Protein AF-A0A158D5K4-F1 (afdb_monomer_lite)

Foldseek 3Di:
DQQPDQAAEAEAEAAAALEKAADDQAFAEDADDQCLAPLNDPDPDPDPPDPPPGHHHDHPLLVVLQCLLRVVLQVQLCVVPNDGGYYDYNCVVNRDPPDPQCVQQCVCVNPVVGHGYHYIYGHFAHCDPVCNCCRRPPPDCPSRVVSVVSNVVSVVLLSDDLLCVLCVVVPVDCQLVVLVCCLLVPQLSVAPLSSLVVSLCSVQRSLLSVVLVVPVVLSVLVSVLSNVVSVLSVFQQDALAPVSLVSLLVSLVSSLVSDPDVVSNLSSVLVNVLSVVRHRHGNNVSSVVSRQHHRPGDPPPNVPDDDDPPPDDDDDDDDDDDDDDDDDDDDDDDDDD

Radius of gyration: 26.41 Å; chains: 1; bounding box: 75×63×64 Å

Sequence (337 aa):
MLDTERVVSFADVHSFSELVLYPWGHAPTQSTDPTQRSTGLPTGTCTASIPASYSEYMPPLDVQRFRTVAGRIVADIAAVRGRHYTPQTSYALYATTGSQSDCAYARHIANPSLNKTYGFTFETGPSIPLNVPESFHPTDPTLIKRDAKAAMLTLMQQSVCAIELIGTRLFKGGTEVAALRRVRDELLASTPAGREWIALFERAQFALLSSALRDAQLLAAAGELVQLMARSASDEDAVFAEADAKRASAVLKKLRAKVKIHALKDDLDAIGQRIEQVIGRRMQQVIESLMRQKPGQPKNAVAAKKPAAAVKKPVATKKASVAKKPAASAKKKAPRS

InterPro domains:
  IPR000834 Peptidase M14, carboxypeptidase A [PF00246] (5-126)
  IPR000834 Peptidase M14, carboxypeptidase A [PS52035] (1-159)
  IPR057247 Zinc carboxypeptidases, zinc-binding region 2 [PS00133] (14-24)

Secondary structure (DSSP, 8-state):
-TTTS---EEEEEE-SSSEEEES-SSS-EESS-TT--GGG-S--S--S---TT--EE--HHHHHHHHHHHHHHHHHHHHHHS---EEEEHHHH---SS-HHHHHHHHHHH-TTSPP-EEEEEE-S---TT-HHHHHS-S--HHHHHHHHHHHHHHHHHH--HHHHHHHHH-S-SHHHHHHHHIIIIIGGGSHHHHHHHHHHHHHHHHHHHHHHT-HHHHHHHHHHHHHHHHHHH-TT-B--HHHHHHHHHHHHHHHHH---HHHHHHHHHHHHHHHHTTT-BHHHHHHHHHHS-TT--GGGSTT--------PPP----------------------

pLDDT: mean 86.56, std 16.37, range [35.53, 98.75]

Structure (mmCIF, N/CA/C/O backbone):
data_AF-A0A158D5K4-F1
#
_entry.id   AF-A0A158D5K4-F1
#
loop_
_atom_site.group_PDB
_atom_site.id
_atom_site.type_symbol
_atom_site.label_atom_id
_atom_site.label_alt_id
_atom_site.label_comp_id
_atom_site.label_asym_id
_atom_site.label_entity_id
_atom_site.label_seq_id
_atom_site.pdbx_PDB_ins_code
_atom_site.Cartn_x
_atom_site.Cartn_y
_atom_site.Cartn_z
_atom_site.occupancy
_atom_site.B_iso_or_equiv
_atom_site.auth_seq_id
_atom_site.auth_comp_id
_atom_site.auth_asym_id
_atom_site.auth_atom_id
_atom_site.pdbx_PDB_model_num
ATOM 1 N N . MET A 1 1 ? -9.194 11.714 -19.552 1.00 85.06 1 MET A N 1
ATOM 2 C CA . MET A 1 1 ? -9.417 10.493 -18.747 1.00 85.06 1 MET A CA 1
ATOM 3 C C . MET A 1 1 ? -8.894 10.656 -17.329 1.00 85.06 1 MET A C 1
ATOM 5 O O . MET A 1 1 ? -9.709 10.685 -16.426 1.00 85.06 1 MET A O 1
ATOM 9 N N . LEU A 1 2 ? -7.580 10.795 -17.097 1.00 91.44 2 LEU A N 1
ATOM 10 C CA . LEU A 1 2 ? -7.062 10.844 -15.720 1.00 91.44 2 LEU A CA 1
ATOM 11 C C . LEU A 1 2 ? -7.560 12.063 -14.906 1.00 91.44 2 LEU A C 1
ATOM 13 O O . LEU A 1 2 ? -7.630 11.974 -13.682 1.00 91.44 2 LEU A O 1
ATOM 17 N N . ASP A 1 3 ? -7.893 13.189 -15.555 1.00 90.62 3 ASP A N 1
ATOM 18 C CA . ASP A 1 3 ? -8.466 14.393 -14.909 1.00 90.62 3 ASP A CA 1
ATOM 19 C C . ASP A 1 3 ? -9.973 14.317 -14.667 1.00 90.62 3 ASP A C 1
ATOM 21 O O . ASP A 1 3 ? -10.491 15.016 -13.804 1.00 90.62 3 ASP A O 1
ATOM 25 N N . THR A 1 4 ? -10.675 13.485 -15.433 1.00 88.88 4 THR A N 1
ATOM 26 C CA . THR A 1 4 ? -12.142 13.432 -15.447 1.00 88.88 4 THR A CA 1
ATOM 27 C C . THR A 1 4 ? -12.683 12.241 -14.667 1.00 88.88 4 THR A C 1
ATOM 29 O O . THR A 1 4 ? -13.770 12.316 -14.110 1.00 88.88 4 THR A O 1
ATOM 32 N N . GLU A 1 5 ? -11.907 11.160 -14.589 1.00 89.25 5 GLU A N 1
ATOM 33 C CA . GLU A 1 5 ? -12.282 9.918 -13.923 1.00 89.25 5 GLU A CA 1
ATOM 34 C C . GLU A 1 5 ? -11.510 9.719 -12.619 1.00 89.25 5 GLU A C 1
ATOM 36 O O . GLU A 1 5 ? -10.356 10.132 -12.464 1.00 89.25 5 GLU A O 1
ATOM 41 N N . ARG A 1 6 ? -12.115 8.992 -11.676 1.00 88.31 6 ARG A N 1
ATOM 42 C CA . ARG A 1 6 ? -11.438 8.577 -10.441 1.00 88.31 6 ARG A CA 1
ATOM 43 C C . ARG A 1 6 ? -10.525 7.375 -10.700 1.00 88.31 6 ARG A C 1
ATOM 45 O O . ARG A 1 6 ? -10.854 6.238 -10.364 1.00 88.31 6 ARG A O 1
ATOM 52 N N . VAL A 1 7 ? -9.350 7.635 -11.265 1.00 92.69 7 VAL A N 1
ATOM 53 C CA . VAL A 1 7 ? -8.316 6.616 -11.507 1.00 92.69 7 VAL A CA 1
ATOM 54 C C . VAL A 1 7 ? -7.352 6.542 -10.318 1.00 92.69 7 VAL A C 1
ATOM 56 O O . VAL A 1 7 ? -6.589 7.471 -10.065 1.00 92.69 7 VAL A O 1
ATOM 59 N N . VAL A 1 8 ? -7.373 5.426 -9.581 1.00 92.88 8 VAL A N 1
ATOM 60 C CA . VAL A 1 8 ? -6.530 5.217 -8.381 1.00 92.88 8 VAL A CA 1
ATOM 61 C C . VAL A 1 8 ? -5.122 4.737 -8.744 1.00 92.88 8 VAL A C 1
ATOM 63 O O . VAL A 1 8 ? -4.141 5.095 -8.088 1.00 92.88 8 VAL A O 1
ATOM 66 N N . SER A 1 9 ? -5.007 3.929 -9.796 1.00 95.94 9 SER A N 1
ATOM 67 C CA . SER A 1 9 ? -3.737 3.377 -10.265 1.00 95.94 9 SER A CA 1
ATOM 68 C C . SER A 1 9 ? -3.665 3.419 -11.783 1.00 95.94 9 SER A C 1
ATOM 70 O O . SER A 1 9 ? -4.677 3.249 -12.458 1.00 95.94 9 SER A O 1
ATOM 72 N N . PHE A 1 10 ? -2.463 3.641 -12.297 1.00 97.62 10 PHE A N 1
ATOM 73 C CA . PHE A 1 10 ? -2.157 3.692 -13.719 1.00 97.62 10 PHE A CA 1
ATOM 74 C C . PHE A 1 10 ? -0.962 2.778 -13.997 1.00 97.62 10 PHE A C 1
ATOM 76 O O . PHE A 1 10 ? -0.009 2.775 -13.219 1.00 97.62 10 PHE A O 1
ATOM 83 N N . ALA A 1 11 ? -1.029 1.999 -15.074 1.00 98.12 11 ALA A N 1
ATOM 84 C CA . ALA A 1 11 ? 0.051 1.121 -15.507 1.00 98.12 11 ALA A CA 1
ATOM 85 C C . ALA A 1 11 ? 0.424 1.442 -16.951 1.00 98.12 11 ALA A C 1
ATOM 87 O O . ALA A 1 11 ? -0.440 1.422 -17.826 1.00 98.12 11 ALA A O 1
ATOM 88 N N . ASP A 1 12 ? 1.707 1.696 -17.170 1.00 98.12 12 ASP A N 1
ATOM 89 C CA . ASP A 1 12 ? 2.333 1.831 -18.479 1.00 98.12 12 ASP A CA 1
ATOM 90 C C . ASP A 1 12 ? 3.167 0.569 -18.744 1.00 98.12 12 ASP A C 1
ATOM 92 O O . ASP A 1 12 ? 4.065 0.246 -17.967 1.00 98.12 12 ASP A O 1
ATOM 96 N N . VAL A 1 13 ? 2.830 -0.214 -19.769 1.00 97.94 13 VAL A N 1
ATOM 97 C CA . VAL A 1 13 ? 3.412 -1.554 -19.972 1.00 97.94 13 VAL A CA 1
ATOM 98 C C . VAL A 1 13 ? 4.338 -1.539 -21.179 1.00 97.94 13 VAL A C 1
ATOM 100 O O . VAL A 1 13 ? 3.898 -1.303 -22.301 1.00 97.94 13 VAL A O 1
ATOM 103 N N . HIS A 1 14 ? 5.607 -1.840 -20.928 1.00 97.88 14 HIS A N 1
ATOM 104 C CA . HIS A 1 14 ? 6.716 -1.811 -21.875 1.00 97.88 14 HIS A CA 1
ATOM 105 C C . HIS A 1 14 ? 7.416 -3.172 -21.952 1.00 97.88 14 HIS A C 1
ATOM 107 O O . HIS A 1 14 ? 7.110 -4.124 -21.221 1.00 97.88 14 HIS A O 1
ATOM 113 N N . SER A 1 15 ? 8.370 -3.257 -22.866 1.00 95.19 15 SER A N 1
ATOM 114 C CA . SER A 1 15 ? 9.381 -4.306 -22.936 1.00 95.19 15 SER A CA 1
ATOM 115 C C . SER A 1 15 ? 10.698 -3.653 -23.354 1.00 95.19 15 SER A C 1
ATOM 117 O O . SER A 1 15 ? 10.688 -2.798 -24.239 1.00 95.19 15 SER A O 1
ATOM 119 N N . PHE A 1 16 ? 11.850 -4.042 -22.831 1.00 95.75 16 PHE A N 1
ATOM 120 C CA . PHE A 1 16 ? 12.144 -5.144 -21.912 1.00 95.75 16 PHE A CA 1
ATOM 121 C C . PHE A 1 16 ? 12.970 -4.627 -20.739 1.00 95.75 16 PHE A C 1
ATOM 123 O O . PHE A 1 16 ? 13.476 -3.514 -20.825 1.00 95.75 16 PHE A O 1
ATOM 130 N N . SER A 1 17 ? 13.148 -5.439 -19.685 1.00 97.00 17 SER A N 1
ATOM 131 C CA . SER A 1 17 ? 14.219 -5.335 -18.655 1.00 97.00 17 SER A CA 1
ATOM 132 C C . SER A 1 17 ? 13.841 -6.004 -17.331 1.00 97.00 17 SER A C 1
ATOM 134 O O . SER A 1 17 ? 14.676 -6.087 -16.435 1.00 97.00 17 SER A O 1
ATOM 136 N N . GLU A 1 18 ? 12.607 -6.490 -17.191 1.00 98.12 18 GLU A N 1
ATOM 137 C CA . GLU A 1 18 ? 12.124 -7.161 -15.975 1.00 98.12 18 GLU A CA 1
ATOM 138 C C . GLU A 1 18 ? 12.108 -6.225 -14.769 1.00 98.12 18 GLU A C 1
ATOM 140 O O . GLU A 1 18 ? 12.578 -6.544 -13.676 1.00 98.12 18 GLU A O 1
ATOM 145 N N . LEU A 1 19 ? 11.559 -5.031 -14.980 1.00 98.62 19 LEU A N 1
ATOM 146 C CA . LEU A 1 19 ? 11.510 -3.970 -13.983 1.00 98.62 19 LEU A CA 1
ATOM 147 C C . LEU A 1 19 ? 10.069 -3.599 -13.660 1.00 98.62 19 LEU A C 1
ATOM 149 O O . LEU A 1 19 ? 9.179 -3.631 -14.509 1.00 98.62 19 LEU A O 1
ATOM 153 N N . VAL A 1 20 ? 9.855 -3.200 -12.412 1.00 98.75 20 VAL A N 1
ATOM 154 C CA . VAL A 1 20 ? 8.643 -2.506 -11.977 1.00 98.75 20 VAL A CA 1
ATOM 155 C C . VAL A 1 20 ? 9.075 -1.132 -11.505 1.00 98.75 20 VAL A C 1
ATOM 157 O O . VAL A 1 20 ? 9.577 -0.969 -10.391 1.00 98.75 20 VAL A O 1
ATOM 160 N N . LEU A 1 21 ? 8.924 -0.155 -12.387 1.00 98.75 21 LEU A N 1
ATOM 161 C CA . LEU A 1 21 ? 9.336 1.212 -12.148 1.00 98.75 21 LEU A CA 1
ATOM 162 C C . LEU A 1 21 ? 8.197 2.023 -11.533 1.00 98.75 21 LEU A C 1
ATOM 164 O O . LEU A 1 21 ? 7.011 1.789 -11.785 1.00 98.75 21 LEU A O 1
ATOM 168 N N . TYR A 1 22 ? 8.571 2.999 -10.722 1.00 98.69 22 TYR A N 1
ATOM 169 C CA . TYR A 1 22 ? 7.664 3.974 -10.135 1.00 98.69 22 TYR A CA 1
ATOM 170 C C . TYR A 1 22 ? 8.354 5.342 -10.034 1.00 98.69 22 TYR A C 1
ATOM 172 O O . TYR A 1 22 ? 9.579 5.420 -10.166 1.00 98.69 22 TYR A O 1
ATOM 180 N N . PRO A 1 23 ? 7.603 6.428 -9.791 1.00 98.12 23 PRO A N 1
ATOM 181 C CA . PRO A 1 23 ? 8.182 7.758 -9.720 1.00 98.12 23 PRO A CA 1
ATOM 182 C C . PRO A 1 23 ? 9.324 7.883 -8.695 1.00 98.12 23 PRO A C 1
ATOM 184 O O . PRO A 1 23 ? 9.297 7.265 -7.631 1.00 98.12 23 PRO A O 1
ATOM 187 N N . TRP A 1 24 ? 10.354 8.683 -8.956 1.00 96.19 24 TRP A N 1
ATOM 188 C CA . TRP A 1 24 ? 10.471 9.639 -10.065 1.00 96.19 24 TRP A CA 1
ATOM 189 C C . TRP A 1 24 ? 11.442 9.169 -11.151 1.00 96.19 24 TRP A C 1
ATOM 191 O O . TRP A 1 24 ? 12.385 8.429 -10.862 1.00 96.19 24 TRP A O 1
ATOM 201 N N . GLY A 1 25 ? 11.222 9.600 -12.393 1.00 94.56 25 GLY A N 1
ATOM 202 C CA . GLY A 1 25 ? 12.146 9.418 -13.513 1.00 94.56 25 GLY A CA 1
ATOM 203 C C . GLY A 1 25 ? 13.203 10.509 -13.628 1.00 94.56 25 GLY A C 1
ATOM 204 O O . GLY A 1 25 ? 14.331 10.215 -14.018 1.00 94.56 25 GLY A O 1
ATOM 205 N N . HIS A 1 26 ? 12.879 11.756 -13.280 1.00 89.88 26 HIS A N 1
ATOM 206 C CA . HIS A 1 26 ? 13.742 12.906 -13.583 1.00 89.88 26 HIS A CA 1
ATOM 207 C C . HIS A 1 26 ? 14.807 13.189 -12.524 1.00 89.88 26 HIS A C 1
ATOM 209 O O . HIS A 1 26 ? 15.831 13.784 -12.844 1.00 89.88 26 HIS A O 1
ATOM 215 N N . ALA A 1 27 ? 14.588 12.774 -11.276 1.00 92.38 27 ALA A N 1
ATOM 216 C CA . ALA A 1 27 ? 15.509 13.009 -10.167 1.00 92.38 27 ALA A CA 1
ATOM 217 C C . ALA A 1 27 ? 15.420 11.890 -9.115 1.00 92.38 27 ALA A C 1
ATOM 219 O O . ALA A 1 27 ? 14.400 11.196 -9.040 1.00 92.38 27 ALA A O 1
ATOM 220 N N . PRO A 1 28 ? 16.441 11.728 -8.250 1.00 94.94 28 PRO A N 1
ATOM 221 C CA . PRO A 1 28 ? 16.328 10.877 -7.073 1.00 94.94 28 PRO A CA 1
ATOM 222 C C . PRO A 1 28 ? 15.160 11.310 -6.180 1.00 94.94 28 PRO A C 1
ATOM 224 O O . PRO A 1 28 ? 14.897 12.500 -6.018 1.00 94.94 28 PRO A O 1
ATOM 227 N N . THR A 1 29 ? 14.479 10.347 -5.561 1.00 96.12 29 THR A N 1
ATOM 228 C CA . THR A 1 29 ? 13.391 10.625 -4.615 1.00 96.12 29 THR A CA 1
ATOM 229 C C . THR A 1 29 ? 13.935 10.929 -3.219 1.00 96.12 29 THR A C 1
ATOM 231 O O . THR A 1 29 ? 14.751 10.176 -2.686 1.00 96.12 29 THR A O 1
ATOM 234 N N . GLN A 1 30 ? 13.396 11.959 -2.572 1.00 95.88 30 GLN A N 1
ATOM 235 C CA . GLN A 1 30 ? 13.579 12.228 -1.141 1.00 95.88 30 GLN A CA 1
ATOM 236 C C . GLN A 1 30 ? 12.231 12.488 -0.456 1.00 95.88 30 GLN A C 1
ATOM 238 O O . GLN A 1 30 ? 11.225 12.711 -1.121 1.00 95.88 30 GLN A O 1
ATOM 243 N N . SER A 1 31 ? 12.185 12.423 0.877 1.00 96.25 31 SER A N 1
ATOM 244 C CA . SER A 1 31 ? 10.935 12.567 1.643 1.00 96.25 31 SER A CA 1
ATOM 245 C C . SER A 1 31 ? 11.053 13.478 2.871 1.00 96.25 31 SER A C 1
ATOM 247 O O . SER A 1 31 ? 10.272 13.348 3.815 1.00 96.25 31 SER A O 1
ATOM 249 N N . THR A 1 32 ? 12.060 14.349 2.905 1.00 95.12 32 THR A N 1
ATOM 250 C CA . THR A 1 32 ? 12.408 15.202 4.053 1.00 95.12 32 THR A CA 1
ATOM 251 C C . THR A 1 32 ? 12.178 16.686 3.798 1.00 95.12 32 THR A C 1
ATOM 253 O O . THR A 1 32 ? 11.855 17.404 4.738 1.00 95.12 32 THR A O 1
ATOM 256 N N . ASP A 1 33 ? 12.324 17.145 2.556 1.00 95.00 33 ASP A N 1
ATOM 257 C CA . ASP A 1 33 ? 12.188 18.552 2.182 1.00 95.00 33 ASP A CA 1
ATOM 258 C C . ASP A 1 33 ? 11.019 18.738 1.198 1.00 95.00 33 ASP A C 1
ATOM 260 O O . ASP A 1 33 ? 11.201 18.535 -0.004 1.00 95.00 33 ASP A O 1
ATOM 264 N N . PRO A 1 34 ? 9.816 19.121 1.670 1.00 93.62 34 PRO A N 1
ATOM 265 C CA . PRO A 1 34 ? 8.648 19.311 0.810 1.00 93.62 34 PRO A CA 1
ATOM 266 C C . PRO A 1 34 ? 8.758 20.501 -0.153 1.00 93.62 34 PRO A C 1
ATOM 268 O O . PRO A 1 34 ? 7.897 20.660 -1.019 1.00 93.62 34 PRO A O 1
ATOM 271 N N . THR A 1 35 ? 9.784 21.350 -0.017 1.00 91.44 35 THR A N 1
ATOM 272 C CA . THR A 1 35 ? 9.979 22.507 -0.903 1.00 91.44 35 THR A CA 1
ATOM 273 C C . THR A 1 35 ? 10.651 22.126 -2.224 1.00 91.44 35 THR A C 1
ATOM 275 O O . THR A 1 35 ? 10.447 22.806 -3.230 1.00 91.44 35 THR A O 1
ATOM 278 N N . GLN A 1 36 ? 11.376 21.002 -2.264 1.00 91.56 36 GLN A N 1
ATOM 279 C CA . GLN A 1 36 ? 11.982 20.464 -3.483 1.00 91.56 36 GLN A CA 1
ATOM 280 C C . GLN A 1 36 ? 10.963 19.677 -4.306 1.00 91.56 36 GLN A C 1
ATOM 282 O O . GLN A 1 36 ? 10.915 18.452 -4.275 1.00 91.56 36 GLN A O 1
ATOM 287 N N . ARG A 1 37 ? 10.139 20.406 -5.050 1.00 90.44 37 ARG A N 1
ATOM 288 C CA . ARG A 1 37 ? 9.124 19.854 -5.952 1.00 90.44 37 ARG A CA 1
ATOM 289 C C . ARG A 1 37 ? 9.296 20.407 -7.357 1.00 90.44 37 ARG A C 1
ATOM 291 O O . ARG A 1 37 ? 9.667 21.570 -7.519 1.00 90.44 37 ARG A O 1
ATOM 298 N N . SER A 1 38 ? 9.004 19.593 -8.358 1.00 86.50 38 SER A N 1
ATOM 299 C CA . SER A 1 38 ? 9.137 19.924 -9.782 1.00 86.50 38 SER A CA 1
ATOM 300 C C . SER A 1 38 ? 8.370 21.191 -10.170 1.00 86.50 38 SER A C 1
ATOM 302 O O . SER A 1 38 ? 8.846 21.981 -10.980 1.00 86.50 38 SER A O 1
ATOM 304 N N . THR A 1 39 ? 7.232 21.459 -9.523 1.00 86.94 39 THR A N 1
ATOM 305 C CA . THR A 1 39 ? 6.425 22.676 -9.733 1.00 86.94 39 THR A CA 1
ATOM 306 C C . THR A 1 39 ? 7.085 23.964 -9.233 1.00 86.94 39 THR A C 1
ATOM 308 O O . THR A 1 39 ? 6.641 25.051 -9.590 1.00 86.94 39 THR A O 1
ATOM 311 N N . GLY A 1 40 ? 8.121 23.861 -8.396 1.00 81.69 40 GLY A N 1
ATOM 312 C CA . GLY A 1 40 ? 8.915 24.991 -7.910 1.00 81.69 40 GLY A CA 1
ATOM 313 C C . GLY A 1 40 ? 10.192 25.240 -8.714 1.00 81.69 40 GLY A C 1
ATOM 314 O O . GLY A 1 40 ? 10.930 26.169 -8.389 1.00 81.69 40 GLY A O 1
ATOM 315 N N . LEU A 1 41 ? 10.486 24.419 -9.729 1.00 79.44 41 LEU A N 1
ATOM 316 C CA . LEU A 1 41 ? 11.673 24.608 -10.556 1.00 79.44 41 LEU A CA 1
ATOM 317 C C . LEU A 1 41 ? 11.492 25.823 -11.486 1.00 79.44 41 LEU A C 1
ATOM 319 O O . LEU A 1 41 ? 10.444 25.965 -12.115 1.00 79.44 41 LEU A O 1
ATOM 323 N N . PRO A 1 42 ? 12.511 26.695 -11.610 1.00 70.62 42 PRO A N 1
ATOM 324 C CA . PRO A 1 42 ? 12.407 27.951 -12.357 1.00 70.62 42 PRO A CA 1
ATOM 325 C C . PRO A 1 42 ? 12.252 27.766 -13.874 1.00 70.62 42 PRO A C 1
ATOM 327 O O . PRO A 1 42 ? 11.867 28.705 -14.566 1.00 70.62 42 PRO A O 1
ATOM 330 N N . THR A 1 43 ? 12.538 26.577 -14.407 1.00 64.44 43 THR A N 1
ATOM 331 C CA . THR A 1 43 ? 12.407 26.274 -15.835 1.00 64.44 43 THR A CA 1
ATOM 332 C C . THR A 1 43 ? 11.615 24.988 -16.034 1.00 64.44 43 THR A C 1
ATOM 334 O O . THR A 1 43 ? 12.057 23.920 -15.618 1.00 64.44 43 THR A O 1
ATOM 337 N N . GLY A 1 44 ? 10.485 25.069 -16.740 1.00 56.50 44 GLY A N 1
ATOM 338 C CA . GLY A 1 44 ? 9.723 23.907 -17.222 1.00 56.50 44 GLY A CA 1
ATOM 339 C C . GLY A 1 44 ? 10.362 23.194 -18.420 1.00 56.50 44 GLY A C 1
ATOM 340 O O . GLY A 1 44 ? 9.664 22.543 -19.190 1.00 56.50 44 GLY A O 1
ATOM 341 N N . THR A 1 45 ? 11.665 23.364 -18.644 1.00 51.06 45 THR A N 1
ATOM 342 C CA . THR A 1 45 ? 12.359 22.818 -19.811 1.00 51.06 45 THR A CA 1
ATOM 343 C C . THR A 1 45 ? 13.053 21.511 -19.470 1.00 51.06 45 THR A C 1
ATOM 345 O O . THR A 1 45 ? 13.715 21.406 -18.440 1.00 51.06 45 THR A O 1
ATOM 348 N N . CYS A 1 46 ? 12.951 20.548 -20.388 1.00 52.88 46 CYS A N 1
ATOM 349 C CA . CYS A 1 46 ? 13.681 19.281 -20.430 1.00 52.88 46 CYS A CA 1
ATOM 350 C C . CYS A 1 46 ? 15.198 19.485 -20.620 1.00 52.88 46 CYS A C 1
ATOM 352 O O . CYS A 1 46 ? 15.790 18.945 -21.551 1.00 52.88 46 CYS A O 1
ATOM 354 N N . THR A 1 47 ? 15.839 20.315 -19.800 1.00 57.03 47 THR A N 1
ATOM 355 C CA . THR A 1 47 ? 17.288 20.497 -19.833 1.00 57.03 47 THR A CA 1
ATOM 356 C C . THR A 1 47 ? 17.935 19.561 -18.822 1.00 57.03 47 THR A C 1
ATOM 358 O O . THR A 1 47 ? 17.401 19.316 -17.742 1.00 57.03 47 THR A O 1
ATOM 361 N N . ALA A 1 48 ? 19.134 19.070 -19.141 1.00 54.88 48 ALA A N 1
ATOM 362 C CA . ALA A 1 48 ? 19.967 18.254 -18.250 1.00 54.88 48 ALA A CA 1
ATOM 363 C C . ALA A 1 48 ? 20.474 19.019 -16.999 1.00 54.88 48 ALA A C 1
ATOM 365 O O . ALA A 1 48 ? 21.457 18.632 -16.378 1.00 54.88 48 ALA A O 1
ATOM 366 N N . SER A 1 49 ? 19.846 20.146 -16.656 1.00 59.06 49 SER A N 1
ATOM 367 C CA . SER A 1 49 ? 20.318 21.158 -15.709 1.00 59.06 49 SER A CA 1
ATOM 368 C C . SER A 1 49 ? 19.672 21.033 -14.331 1.00 59.06 49 SER A C 1
ATOM 370 O O . SER A 1 49 ? 19.626 22.018 -13.594 1.00 59.06 49 SER A O 1
ATOM 372 N N . ILE A 1 50 ? 19.149 19.855 -13.974 1.00 71.38 50 ILE A N 1
ATOM 373 C CA . ILE A 1 50 ? 18.720 19.603 -12.598 1.00 71.38 50 ILE A CA 1
ATOM 374 C C . ILE A 1 50 ? 19.971 19.735 -11.712 1.00 71.38 50 ILE A C 1
ATOM 376 O O . ILE A 1 50 ? 20.961 19.045 -11.969 1.00 71.38 50 ILE A O 1
ATOM 380 N N . PRO A 1 51 ? 19.982 20.636 -10.708 1.00 77.75 51 PRO A N 1
ATOM 381 C CA . PRO A 1 51 ? 21.134 20.787 -9.829 1.00 77.75 51 PRO A CA 1
ATOM 382 C C . PRO A 1 51 ? 21.521 19.438 -9.223 1.00 77.75 51 PRO A C 1
ATOM 384 O O . PRO A 1 51 ? 20.646 18.695 -8.791 1.00 77.75 51 PRO A O 1
ATOM 387 N N . ALA A 1 52 ? 22.817 19.134 -9.121 1.00 80.00 52 ALA A N 1
ATOM 388 C CA . ALA A 1 52 ? 23.278 17.856 -8.562 1.00 80.00 52 ALA A CA 1
ATOM 389 C C . ALA A 1 52 ? 22.777 17.598 -7.124 1.00 80.00 52 ALA A C 1
ATOM 391 O O . ALA A 1 52 ? 22.723 16.457 -6.677 1.00 80.00 52 ALA A O 1
ATOM 392 N N . SER A 1 53 ? 22.413 18.658 -6.395 1.00 86.44 53 SER A N 1
ATOM 393 C CA . SER A 1 53 ? 21.838 18.593 -5.050 1.00 86.44 53 SER A CA 1
ATOM 394 C C . SER A 1 53 ? 20.322 18.379 -5.018 1.00 86.44 53 SER A C 1
ATOM 396 O O . SER A 1 53 ? 19.763 18.243 -3.933 1.00 86.44 53 SER A O 1
ATOM 398 N N . TYR A 1 54 ? 19.641 18.434 -6.163 1.00 89.75 54 TYR A N 1
ATOM 399 C CA . TYR A 1 54 ? 18.191 18.338 -6.233 1.00 89.75 54 TYR A CA 1
ATOM 400 C C . TYR A 1 54 ? 17.728 16.890 -6.102 1.00 89.75 54 TYR A C 1
ATOM 402 O O . TYR A 1 54 ? 18.284 15.969 -6.703 1.00 89.75 54 TYR A O 1
ATOM 410 N N . SER A 1 55 ? 16.673 16.684 -5.328 1.00 93.44 55 SER A N 1
ATOM 411 C CA . SER A 1 55 ? 15.967 15.412 -5.242 1.00 93.44 55 SER A CA 1
ATOM 412 C C . SER A 1 55 ? 14.479 15.691 -5.084 1.00 93.44 55 SER A C 1
ATOM 414 O O . SER A 1 55 ? 14.065 16.485 -4.237 1.00 93.44 55 SER A O 1
ATOM 416 N N . GLU A 1 56 ? 13.668 15.043 -5.910 1.00 95.12 56 GLU A N 1
ATOM 417 C CA . GLU A 1 56 ? 12.236 15.305 -5.965 1.00 95.12 56 GLU A CA 1
ATOM 418 C C . GLU A 1 56 ? 11.559 14.775 -4.701 1.00 95.12 56 GLU A C 1
ATOM 420 O O . GLU A 1 56 ? 11.699 13.604 -4.321 1.00 95.12 56 GLU A O 1
ATOM 425 N N . TYR A 1 57 ? 10.809 15.656 -4.048 1.00 96.25 57 TYR A N 1
ATOM 426 C CA . TYR A 1 57 ? 10.038 15.315 -2.874 1.00 96.25 57 TYR A CA 1
ATOM 427 C C . TYR A 1 57 ? 8.915 14.338 -3.208 1.00 96.25 57 TYR A C 1
ATOM 429 O O . TYR A 1 57 ? 8.157 14.499 -4.163 1.00 96.25 57 TYR A O 1
ATOM 437 N N . MET A 1 58 ? 8.754 13.346 -2.345 1.00 97.44 58 MET A N 1
ATOM 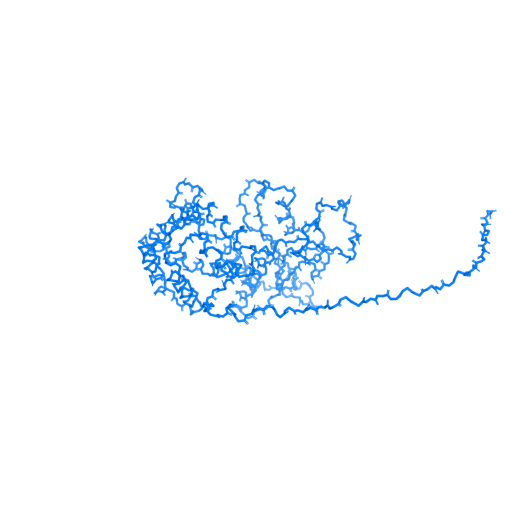438 C CA . MET A 1 58 ? 7.577 12.504 -2.280 1.00 97.44 58 MET A CA 1
ATOM 439 C C . MET A 1 58 ? 7.209 12.298 -0.807 1.00 97.44 58 MET A C 1
ATOM 441 O O . MET A 1 58 ? 8.088 11.959 -0.004 1.00 97.44 58 MET A O 1
ATOM 445 N N . PRO A 1 59 ? 5.932 12.464 -0.414 1.00 95.75 59 PRO A N 1
ATOM 446 C CA . PRO A 1 59 ? 5.504 12.187 0.951 1.00 95.75 59 PRO A CA 1
ATOM 447 C C . PRO A 1 59 ? 5.941 10.782 1.404 1.00 95.75 59 PRO A C 1
ATOM 449 O O . PRO A 1 59 ? 5.785 9.827 0.637 1.00 95.75 59 PRO A O 1
ATOM 452 N N . PRO A 1 60 ? 6.432 10.597 2.647 1.00 94.69 60 PRO A N 1
ATOM 453 C CA . PRO A 1 60 ? 6.899 9.292 3.127 1.00 94.69 60 PRO A CA 1
ATOM 454 C C . PRO A 1 60 ? 5.884 8.150 2.965 1.00 94.69 60 PRO A C 1
ATOM 456 O O . PRO A 1 60 ? 6.273 7.012 2.703 1.00 94.69 60 PRO A O 1
ATOM 459 N N . LEU A 1 61 ? 4.586 8.448 3.107 1.00 92.44 61 LEU A N 1
ATOM 460 C CA . LEU A 1 61 ? 3.507 7.485 2.872 1.00 92.44 61 LEU A CA 1
ATOM 461 C C . LEU A 1 61 ? 3.468 7.013 1.415 1.00 92.44 61 LEU A C 1
ATOM 463 O O . LEU A 1 61 ? 3.322 5.820 1.164 1.00 92.44 61 LEU A O 1
ATOM 467 N N . ASP A 1 62 ? 3.622 7.931 0.463 1.00 96.25 62 ASP A N 1
ATOM 468 C CA . ASP A 1 62 ? 3.576 7.604 -0.960 1.00 96.25 62 ASP A CA 1
ATOM 469 C C . ASP A 1 62 ? 4.828 6.824 -1.383 1.00 96.25 62 ASP A C 1
ATOM 471 O O . ASP A 1 62 ? 4.695 5.814 -2.071 1.00 96.25 62 ASP A O 1
ATOM 475 N N . VAL A 1 63 ? 6.016 7.187 -0.873 1.00 96.75 63 VAL A N 1
ATOM 476 C CA . VAL A 1 63 ? 7.251 6.397 -1.071 1.00 96.75 63 VAL A CA 1
ATOM 477 C C . VAL A 1 63 ? 7.052 4.962 -0.590 1.00 96.75 63 VAL A C 1
ATOM 479 O O . VAL A 1 63 ? 7.394 4.002 -1.285 1.00 96.75 63 VAL A O 1
ATOM 482 N N . GLN A 1 64 ? 6.489 4.799 0.609 1.00 95.06 64 GLN A N 1
ATOM 483 C CA . GLN A 1 64 ? 6.197 3.482 1.157 1.00 95.06 64 GLN A CA 1
ATOM 484 C C . GLN A 1 64 ? 5.180 2.725 0.304 1.00 95.06 64 GLN A C 1
ATOM 486 O O . GLN A 1 64 ? 5.371 1.531 0.067 1.00 95.06 64 GLN A O 1
ATOM 491 N N . ARG A 1 65 ? 4.119 3.389 -0.161 1.00 95.00 65 ARG A N 1
ATOM 492 C CA . ARG A 1 65 ? 3.089 2.763 -0.990 1.00 95.00 65 ARG A CA 1
ATOM 493 C C . ARG A 1 65 ? 3.653 2.284 -2.323 1.00 95.00 65 ARG A C 1
ATOM 495 O O . ARG A 1 65 ? 3.440 1.122 -2.656 1.00 95.00 65 ARG A O 1
ATOM 502 N N . PHE A 1 66 ? 4.430 3.102 -3.034 1.00 98.06 66 PHE A N 1
ATOM 503 C CA . PHE A 1 66 ? 5.090 2.680 -4.274 1.00 98.06 66 PHE A CA 1
ATOM 504 C C . PHE A 1 66 ? 5.991 1.465 -4.054 1.00 98.06 66 PHE A C 1
ATOM 506 O O . PHE A 1 66 ? 5.817 0.452 -4.728 1.00 98.06 66 PHE A O 1
ATOM 513 N N . ARG A 1 67 ? 6.875 1.510 -3.047 1.00 97.44 67 ARG A N 1
ATOM 514 C CA . ARG A 1 67 ? 7.756 0.378 -2.704 1.00 97.44 67 ARG A CA 1
ATOM 515 C C . ARG A 1 67 ? 6.977 -0.882 -2.336 1.00 97.44 67 ARG A C 1
ATOM 517 O O . ARG A 1 67 ? 7.335 -1.972 -2.765 1.00 97.44 67 ARG A O 1
ATOM 524 N N . THR A 1 68 ? 5.910 -0.739 -1.553 1.00 95.19 68 THR A N 1
ATOM 525 C CA . THR A 1 68 ? 5.084 -1.869 -1.104 1.00 95.19 68 THR A CA 1
ATOM 526 C C . THR A 1 68 ? 4.358 -2.515 -2.277 1.00 95.19 68 THR A C 1
ATOM 528 O O . THR A 1 68 ? 4.387 -3.735 -2.414 1.00 95.19 68 THR A O 1
ATOM 531 N N . VAL A 1 69 ? 3.719 -1.713 -3.131 1.00 96.69 69 VAL A N 1
ATOM 532 C CA . VAL A 1 69 ? 2.970 -2.216 -4.288 1.00 96.69 69 VAL A CA 1
ATOM 533 C C . VAL A 1 69 ? 3.919 -2.820 -5.321 1.00 96.69 69 VAL A C 1
ATOM 535 O O . VAL A 1 69 ? 3.692 -3.952 -5.736 1.00 96.69 69 VAL A O 1
ATOM 538 N N . ALA A 1 70 ? 5.016 -2.139 -5.665 1.00 98.38 70 ALA A N 1
ATOM 539 C CA . ALA A 1 70 ? 6.023 -2.670 -6.582 1.00 98.38 70 ALA A CA 1
ATOM 540 C C . ALA A 1 70 ? 6.654 -3.967 -6.048 1.00 98.38 70 ALA A C 1
ATOM 542 O O . ALA A 1 70 ? 6.770 -4.945 -6.781 1.00 98.38 70 ALA A O 1
ATOM 543 N N . GLY A 1 71 ? 6.976 -4.012 -4.750 1.00 97.94 71 GLY A N 1
ATOM 544 C CA . GLY A 1 71 ? 7.476 -5.210 -4.074 1.00 97.94 71 GLY A CA 1
ATOM 545 C C . GLY A 1 71 ? 6.508 -6.397 -4.147 1.00 97.94 71 GLY A C 1
ATOM 546 O O . GLY A 1 71 ? 6.931 -7.521 -4.401 1.00 97.94 71 GLY A O 1
ATOM 547 N N . ARG A 1 72 ? 5.201 -6.159 -3.974 1.00 96.00 72 ARG A N 1
ATOM 548 C CA . ARG A 1 72 ? 4.171 -7.204 -4.129 1.00 96.00 72 ARG A CA 1
ATOM 549 C C . ARG A 1 72 ? 4.060 -7.678 -5.572 1.00 96.00 72 ARG A C 1
ATOM 551 O O . ARG A 1 72 ? 3.994 -8.877 -5.798 1.00 96.00 72 ARG A O 1
ATOM 558 N N . ILE A 1 73 ? 4.090 -6.755 -6.533 1.00 98.00 73 ILE A N 1
ATOM 559 C CA . ILE A 1 73 ? 4.046 -7.088 -7.962 1.00 98.00 73 ILE A CA 1
ATOM 560 C C . ILE A 1 73 ? 5.196 -8.033 -8.321 1.00 98.00 73 ILE A C 1
ATOM 562 O O . ILE A 1 73 ? 4.949 -9.097 -8.881 1.00 98.00 73 ILE A O 1
ATOM 566 N N . VAL A 1 74 ? 6.441 -7.697 -7.962 1.00 98.44 74 VAL A N 1
ATOM 567 C CA . VAL A 1 74 ? 7.586 -8.564 -8.293 1.00 98.44 74 VAL A CA 1
ATOM 568 C C . VAL A 1 74 ? 7.544 -9.905 -7.555 1.00 98.44 74 VAL A C 1
ATOM 570 O O . VAL A 1 74 ? 7.944 -10.920 -8.122 1.00 98.44 74 VAL A O 1
ATOM 573 N N . ALA A 1 75 ? 7.022 -9.939 -6.323 1.00 97.00 75 ALA A N 1
ATOM 574 C CA . ALA A 1 75 ? 6.840 -11.180 -5.573 1.00 97.00 75 ALA A CA 1
ATOM 575 C C . ALA A 1 75 ? 5.789 -12.095 -6.224 1.00 97.00 75 ALA A C 1
ATOM 577 O O . ALA A 1 75 ? 6.016 -13.298 -6.340 1.00 97.00 75 ALA A O 1
ATOM 578 N N . ASP A 1 76 ? 4.675 -11.534 -6.696 1.00 96.19 76 ASP A N 1
ATOM 579 C CA . ASP A 1 76 ? 3.610 -12.294 -7.352 1.00 96.19 76 ASP A CA 1
ATOM 580 C C . ASP A 1 76 ? 4.029 -12.779 -8.749 1.00 96.19 76 ASP A C 1
ATOM 582 O O . ASP A 1 76 ? 3.717 -13.911 -9.116 1.00 96.19 76 ASP A O 1
ATOM 586 N N . ILE A 1 77 ? 4.806 -11.989 -9.504 1.00 97.44 77 ILE A N 1
ATOM 587 C CA . ILE A 1 77 ? 5.449 -12.459 -10.747 1.00 97.44 77 ILE A CA 1
ATOM 588 C C . ILE A 1 77 ? 6.363 -13.657 -10.444 1.00 97.44 77 ILE A C 1
ATOM 590 O O . ILE A 1 77 ? 6.267 -14.701 -11.098 1.00 97.44 77 ILE A O 1
ATOM 594 N N . ALA A 1 78 ? 7.206 -13.549 -9.411 1.00 97.88 78 ALA A N 1
ATOM 595 C CA . ALA A 1 78 ? 8.085 -14.639 -9.000 1.00 97.88 78 ALA A CA 1
ATOM 596 C C . ALA A 1 78 ? 7.296 -15.884 -8.563 1.00 97.88 78 ALA A C 1
ATOM 598 O O . ALA A 1 78 ? 7.692 -17.000 -8.889 1.00 97.88 78 ALA A O 1
ATOM 599 N N . ALA A 1 79 ? 6.149 -15.726 -7.904 1.00 95.69 79 ALA A N 1
ATOM 600 C CA . ALA A 1 79 ? 5.306 -16.846 -7.493 1.00 95.69 79 ALA A CA 1
ATOM 601 C C . ALA A 1 79 ? 4.684 -17.619 -8.674 1.00 95.69 79 ALA A C 1
ATOM 603 O O . ALA A 1 79 ? 4.377 -18.802 -8.527 1.00 95.69 79 ALA A O 1
ATOM 604 N N . VAL A 1 80 ? 4.510 -16.994 -9.847 1.00 94.19 80 VAL A N 1
ATOM 605 C CA . VAL A 1 80 ? 3.946 -17.667 -11.032 1.00 94.19 80 VAL A CA 1
ATOM 606 C C . VAL A 1 80 ? 4.923 -18.668 -11.645 1.00 94.19 80 VAL A C 1
ATOM 608 O O . VAL A 1 80 ? 4.506 -19.756 -12.042 1.00 94.19 80 VAL A O 1
ATOM 611 N N . ARG A 1 81 ? 6.205 -18.300 -11.781 1.00 92.00 81 ARG A N 1
ATOM 612 C CA . ARG A 1 81 ? 7.194 -19.134 -12.498 1.00 92.00 81 ARG A CA 1
ATOM 613 C C . ARG A 1 81 ? 8.659 -18.947 -12.081 1.00 92.00 81 ARG A C 1
ATOM 615 O O . ARG A 1 81 ? 9.553 -19.330 -12.829 1.00 92.00 81 ARG A O 1
ATOM 622 N N . GLY A 1 82 ? 8.920 -18.327 -10.934 1.00 94.62 82 GLY A N 1
ATOM 623 C CA . GLY A 1 82 ? 10.268 -18.083 -10.410 1.00 94.62 82 GLY A CA 1
ATOM 624 C C . GLY A 1 82 ? 11.029 -16.945 -11.095 1.00 94.62 82 GLY A C 1
ATOM 625 O O . GLY A 1 82 ? 12.251 -16.887 -10.985 1.00 94.62 82 GLY A O 1
ATOM 626 N N . ARG A 1 83 ? 10.351 -16.055 -11.837 1.00 94.94 83 ARG A N 1
ATOM 627 C CA . ARG A 1 83 ? 11.020 -14.925 -12.497 1.00 94.94 83 ARG A CA 1
ATOM 628 C C . ARG A 1 83 ? 11.141 -13.731 -11.557 1.00 94.94 83 ARG A C 1
ATOM 630 O O . ARG A 1 83 ? 10.152 -13.288 -10.986 1.00 94.94 83 ARG A O 1
ATOM 637 N N . HIS A 1 84 ? 12.350 -13.199 -11.423 1.00 96.44 84 HIS A N 1
ATOM 638 C CA . HIS A 1 84 ? 12.648 -12.118 -10.490 1.00 96.44 84 HIS A CA 1
ATOM 639 C C . HIS A 1 84 ? 12.749 -10.788 -11.225 1.00 96.44 84 HIS A C 1
ATOM 641 O O . HIS A 1 84 ? 13.746 -10.515 -11.885 1.00 96.44 84 HIS A O 1
ATOM 647 N N . TYR A 1 85 ? 11.706 -9.973 -11.096 1.00 98.38 85 TYR A N 1
ATOM 648 C CA . TYR A 1 85 ? 11.725 -8.588 -11.551 1.00 98.38 85 TYR A CA 1
ATOM 649 C C . TYR A 1 85 ? 12.316 -7.686 -10.459 1.00 98.38 85 TYR A C 1
ATOM 651 O O . TYR A 1 85 ? 12.248 -8.019 -9.272 1.00 98.38 85 TYR A O 1
ATOM 659 N N . THR A 1 86 ? 12.846 -6.523 -10.837 1.00 98.62 86 THR A N 1
ATOM 660 C CA . THR A 1 86 ? 13.406 -5.548 -9.887 1.00 98.62 86 THR A CA 1
ATOM 661 C C . THR A 1 86 ? 12.468 -4.350 -9.704 1.00 98.62 86 THR A C 1
ATOM 663 O O . THR A 1 86 ? 12.169 -3.655 -10.678 1.00 98.62 86 THR A O 1
ATOM 666 N N . PRO A 1 87 ? 11.996 -4.065 -8.474 1.00 98.50 87 PRO A N 1
ATOM 667 C CA . PRO A 1 87 ? 11.239 -2.857 -8.184 1.00 98.50 87 PRO A CA 1
ATOM 668 C C . PRO A 1 87 ? 12.197 -1.692 -7.900 1.00 98.50 87 PRO A C 1
ATOM 670 O O . PRO A 1 87 ? 13.042 -1.792 -7.010 1.00 98.50 87 PRO A O 1
ATOM 673 N N . GLN A 1 88 ? 12.062 -0.573 -8.613 1.00 98.38 88 GLN A N 1
ATOM 674 C CA . GLN A 1 88 ? 12.927 0.598 -8.413 1.00 98.38 88 GLN A CA 1
ATOM 675 C C . GLN A 1 88 ? 12.282 1.900 -8.899 1.00 98.38 88 GLN A C 1
ATOM 677 O O . GLN A 1 88 ? 11.257 1.880 -9.571 1.00 98.38 88 GLN A O 1
ATOM 682 N N . THR A 1 89 ? 12.870 3.051 -8.563 1.00 98.00 89 THR A N 1
ATOM 683 C CA . THR A 1 89 ? 12.444 4.314 -9.183 1.00 98.00 89 THR A CA 1
ATOM 684 C C . THR A 1 89 ? 12.843 4.330 -10.656 1.00 98.00 89 THR A C 1
ATOM 686 O O . THR A 1 89 ? 13.882 3.773 -11.014 1.00 98.00 89 THR A O 1
ATOM 689 N N . SER A 1 90 ? 12.080 5.008 -11.510 1.00 97.25 90 SER A N 1
ATOM 690 C CA . SER A 1 90 ? 12.432 5.155 -12.929 1.00 97.25 90 SER A CA 1
ATOM 691 C C . SER A 1 90 ? 13.826 5.779 -13.114 1.00 97.25 90 SER A C 1
ATOM 693 O O . SER A 1 90 ? 14.588 5.326 -13.960 1.00 97.25 90 SER A O 1
ATOM 695 N N . TYR A 1 91 ? 14.225 6.718 -12.245 1.00 95.44 91 TYR A N 1
ATOM 696 C CA . TYR A 1 91 ? 15.567 7.317 -12.248 1.00 95.44 91 TYR A CA 1
ATOM 697 C C . TYR A 1 91 ? 16.700 6.291 -12.067 1.00 95.44 91 TYR A C 1
ATOM 699 O O . TYR A 1 91 ? 17.793 6.483 -12.593 1.00 95.44 91 TYR A O 1
ATOM 707 N N . ALA A 1 92 ? 16.459 5.202 -11.324 1.00 96.06 92 ALA A N 1
ATOM 708 C CA . ALA A 1 92 ? 17.464 4.163 -11.094 1.00 96.06 92 ALA A CA 1
ATOM 709 C C . ALA A 1 92 ? 17.763 3.334 -12.355 1.00 96.06 92 ALA A C 1
ATOM 711 O O . ALA A 1 92 ? 18.819 2.711 -12.425 1.00 96.06 92 ALA A O 1
ATOM 712 N N . LEU A 1 93 ? 16.854 3.332 -13.339 1.00 95.19 93 LEU A N 1
ATOM 713 C CA . LEU A 1 93 ? 17.127 2.791 -14.667 1.00 95.19 93 LEU A CA 1
ATOM 714 C C . LEU A 1 93 ? 17.999 3.781 -15.455 1.00 95.19 93 LEU A C 1
ATOM 716 O O . LEU A 1 93 ? 19.118 3.448 -15.838 1.00 95.19 93 LEU A O 1
ATOM 720 N N . TYR A 1 94 ? 17.494 5.001 -15.647 1.00 92.56 94 TYR A N 1
ATOM 721 C CA . TYR A 1 94 ? 18.239 6.185 -16.080 1.00 92.56 94 TYR A CA 1
ATOM 722 C C . TYR A 1 94 ? 17.368 7.439 -15.906 1.00 92.56 94 TYR A C 1
ATOM 724 O O . TYR A 1 94 ? 16.137 7.368 -15.861 1.00 92.56 94 TYR A O 1
ATOM 732 N N . ALA A 1 95 ? 18.001 8.613 -15.835 1.00 91.50 95 ALA A N 1
ATOM 733 C CA . ALA A 1 95 ? 17.285 9.881 -15.732 1.00 91.50 95 ALA A CA 1
ATOM 734 C C . ALA A 1 95 ? 16.407 10.123 -16.975 1.00 91.50 95 ALA A C 1
ATOM 736 O O . ALA A 1 95 ? 16.909 10.171 -18.097 1.00 91.50 95 ALA A O 1
ATOM 737 N N . THR A 1 96 ? 15.101 10.297 -16.767 1.00 90.94 96 THR A N 1
ATOM 738 C CA . THR A 1 96 ? 14.091 10.472 -17.824 1.00 90.94 96 THR A CA 1
ATOM 739 C C . THR A 1 96 ? 13.066 11.519 -17.409 1.00 90.94 96 THR A C 1
ATOM 741 O O . THR A 1 96 ? 12.587 11.500 -16.280 1.00 90.94 96 THR A O 1
ATOM 744 N N . THR A 1 97 ? 12.671 12.414 -18.312 1.00 89.12 97 THR A N 1
ATOM 745 C CA . THR A 1 97 ? 11.561 13.351 -18.081 1.00 89.12 97 THR A CA 1
ATOM 746 C C . THR A 1 97 ? 10.325 12.932 -18.874 1.00 89.12 97 THR A C 1
ATOM 748 O O . THR A 1 97 ? 10.420 12.225 -19.873 1.00 89.12 97 THR A O 1
ATOM 751 N N . GLY A 1 98 ? 9.142 13.363 -18.428 1.00 88.19 98 GLY A N 1
ATOM 752 C CA . GLY A 1 98 ? 7.899 13.144 -19.175 1.00 88.19 98 GLY A CA 1
ATOM 753 C C . GLY A 1 98 ? 7.408 11.693 -19.210 1.00 88.19 98 GLY A C 1
ATOM 754 O O . GLY A 1 98 ? 6.599 11.358 -20.072 1.00 88.19 98 GLY A O 1
ATOM 755 N N . SER A 1 99 ? 7.865 10.834 -18.292 1.00 93.69 99 SER A N 1
ATOM 756 C CA . SER A 1 99 ? 7.340 9.468 -18.188 1.00 93.69 99 SER A CA 1
ATOM 757 C C . SER A 1 99 ? 5.848 9.484 -17.822 1.00 93.69 99 SER A C 1
ATOM 759 O O . SER A 1 99 ? 5.377 10.357 -17.081 1.00 93.69 99 SER A O 1
ATOM 761 N N . GLN A 1 100 ? 5.079 8.516 -18.331 1.00 96.25 100 GLN A N 1
ATOM 762 C CA . GLN A 1 100 ? 3.636 8.469 -18.074 1.00 96.25 100 GLN A CA 1
ATOM 763 C C . GLN A 1 100 ? 3.332 8.221 -16.591 1.00 96.25 100 GLN A C 1
ATOM 765 O O . GLN A 1 100 ? 2.396 8.812 -16.051 1.00 96.25 100 GLN A O 1
ATOM 770 N N . SER A 1 101 ? 4.144 7.401 -15.913 1.00 96.62 101 SER A N 1
ATOM 771 C CA . SER A 1 101 ? 4.023 7.149 -14.474 1.00 96.62 101 SER A CA 1
ATOM 772 C C . SER A 1 101 ? 4.245 8.414 -13.640 1.00 96.62 101 SER A C 1
ATOM 774 O O . SER A 1 101 ? 3.471 8.668 -12.713 1.00 96.62 101 SER A O 1
ATOM 776 N N . ASP A 1 102 ? 5.251 9.230 -13.987 1.00 96.25 102 ASP A N 1
ATOM 777 C CA . ASP A 1 102 ? 5.514 10.501 -13.303 1.00 96.25 102 ASP A CA 1
ATOM 778 C C . ASP A 1 102 ? 4.379 11.488 -13.551 1.00 96.25 102 ASP A C 1
ATOM 780 O O . ASP A 1 102 ? 3.890 12.100 -12.607 1.00 96.25 102 ASP A O 1
ATOM 784 N N . CYS A 1 103 ? 3.910 11.606 -14.798 1.00 95.31 103 CYS A N 1
ATOM 785 C CA . CYS A 1 103 ? 2.790 12.476 -15.149 1.00 95.31 103 CYS A CA 1
ATOM 786 C C . CYS A 1 103 ? 1.511 12.080 -14.394 1.00 95.31 103 CYS A C 1
ATOM 788 O O . CYS A 1 103 ? 0.858 12.930 -13.785 1.00 95.31 103 CYS A O 1
ATOM 790 N N . ALA A 1 104 ? 1.176 10.785 -14.359 1.00 97.19 104 ALA A N 1
ATOM 791 C CA . ALA A 1 104 ? 0.005 10.285 -13.645 1.00 97.19 104 ALA A CA 1
ATOM 792 C C . ALA A 1 104 ? 0.029 10.676 -12.157 1.00 97.19 104 ALA A C 1
ATOM 794 O O . ALA A 1 104 ? -0.994 11.124 -11.633 1.00 97.19 104 ALA A O 1
ATOM 795 N N . TYR A 1 105 ? 1.192 10.566 -11.503 1.00 97.44 105 TYR A N 1
ATOM 796 C CA . TYR A 1 105 ? 1.351 10.916 -10.093 1.00 97.44 105 TYR A CA 1
ATOM 797 C C . TYR A 1 105 ? 1.478 12.429 -9.859 1.00 97.44 105 TYR A C 1
ATOM 799 O O . TYR A 1 105 ? 0.781 12.960 -9.000 1.00 97.44 105 TYR A O 1
ATOM 807 N N . ALA A 1 106 ? 2.275 13.168 -10.632 1.00 95.69 106 ALA A N 1
ATOM 808 C CA . ALA A 1 106 ? 2.547 14.595 -10.417 1.00 95.69 106 ALA A CA 1
ATOM 809 C C . ALA A 1 106 ? 1.318 15.506 -10.558 1.00 95.69 106 ALA A C 1
ATOM 811 O O . ALA A 1 106 ? 1.291 16.596 -9.987 1.00 95.69 106 ALA A O 1
ATOM 812 N N . ARG A 1 107 ? 0.279 15.072 -11.278 1.00 94.81 107 ARG A N 1
ATOM 813 C CA . ARG A 1 107 ? -0.934 15.870 -11.520 1.00 94.81 107 ARG A CA 1
ATOM 814 C C . ARG A 1 107 ? -1.579 16.417 -10.248 1.00 94.81 107 ARG A C 1
ATOM 816 O O . ARG A 1 107 ? -1.888 17.602 -10.202 1.00 94.81 107 ARG A O 1
ATOM 823 N N . HIS A 1 108 ? -1.718 15.599 -9.203 1.00 94.25 108 HIS A N 1
ATOM 824 C CA . HIS A 1 108 ? -2.297 16.059 -7.931 1.00 94.25 108 HIS A CA 1
ATOM 825 C C . HIS A 1 108 ? -1.370 17.013 -7.154 1.00 94.25 108 HIS A C 1
ATOM 827 O O . HIS A 1 108 ? -1.829 17.765 -6.301 1.00 94.25 108 HIS A O 1
ATOM 833 N N . ILE A 1 109 ? -0.063 16.994 -7.436 1.00 93.75 109 ILE A N 1
ATOM 834 C CA . ILE A 1 109 ? 0.911 17.921 -6.840 1.00 93.75 109 ILE A CA 1
ATOM 835 C C . ILE A 1 109 ? 0.807 19.286 -7.527 1.00 93.75 109 ILE A C 1
ATOM 837 O O . ILE A 1 109 ? 0.842 20.318 -6.859 1.00 93.75 109 ILE A O 1
ATOM 841 N N . ALA A 1 110 ? 0.665 19.292 -8.856 1.00 92.31 110 ALA A N 1
ATOM 842 C CA . ALA A 1 110 ? 0.465 20.506 -9.643 1.00 92.31 110 ALA A CA 1
ATOM 843 C C . ALA A 1 110 ? -0.913 21.136 -9.406 1.00 92.31 110 ALA A C 1
ATOM 845 O O . ALA A 1 110 ? -1.024 22.354 -9.295 1.00 92.31 110 ALA A O 1
ATOM 846 N N . ASN A 1 111 ? -1.952 20.310 -9.287 1.00 93.19 111 ASN A N 1
ATOM 847 C CA . ASN A 1 111 ? -3.302 20.741 -8.968 1.00 93.19 111 ASN A CA 1
ATOM 848 C C . ASN A 1 111 ? -3.902 19.858 -7.855 1.00 93.19 111 ASN A C 1
ATOM 850 O O . ASN A 1 111 ? -4.406 18.769 -8.146 1.00 93.19 111 ASN A O 1
ATOM 854 N N . PRO A 1 112 ? -3.912 20.338 -6.597 1.00 92.12 112 PRO A N 1
ATOM 855 C CA . PRO A 1 112 ? -4.442 19.592 -5.454 1.00 92.12 112 PRO A CA 1
ATOM 856 C C . PRO A 1 112 ? -5.934 19.236 -5.521 1.00 92.12 112 PRO A C 1
ATOM 858 O O . PRO A 1 112 ? -6.381 18.428 -4.711 1.00 92.12 112 PRO A O 1
ATOM 861 N N . SER A 1 113 ? -6.717 19.813 -6.445 1.00 92.00 113 SER A N 1
ATOM 862 C CA . SER A 1 113 ? -8.121 19.416 -6.640 1.00 92.00 113 SER A CA 1
ATOM 863 C C . SER A 1 113 ? -8.282 18.116 -7.436 1.00 92.00 113 SER A C 1
ATOM 865 O O . SER A 1 113 ? -9.369 17.537 -7.450 1.00 92.00 113 SER A O 1
ATOM 867 N N . LEU A 1 114 ? -7.214 17.635 -8.084 1.00 93.19 114 LEU A N 1
ATOM 868 C CA . LEU A 1 114 ? -7.219 16.376 -8.820 1.00 93.19 114 LEU A CA 1
ATOM 869 C C . LEU A 1 114 ? -6.998 15.182 -7.891 1.00 93.19 114 LEU A C 1
ATOM 871 O O . LEU A 1 114 ? -6.253 15.238 -6.912 1.00 93.19 114 LEU A O 1
ATOM 875 N N . ASN A 1 115 ? -7.603 14.050 -8.254 1.00 90.00 115 ASN A N 1
ATOM 876 C CA . ASN A 1 115 ? -7.361 12.792 -7.561 1.00 90.00 115 ASN A CA 1
ATOM 877 C C . ASN A 1 115 ? -5.895 12.360 -7.708 1.00 90.00 115 ASN A C 1
ATOM 879 O O . ASN A 1 115 ? -5.304 12.439 -8.786 1.00 90.00 115 ASN A O 1
ATOM 883 N N . LYS A 1 116 ? -5.335 11.820 -6.624 1.00 93.50 116 LYS A N 1
ATOM 884 C CA . LYS A 1 116 ? -4.028 11.163 -6.643 1.00 93.50 116 LYS A CA 1
ATOM 885 C C . LYS A 1 116 ? -4.121 9.834 -7.400 1.00 93.50 116 LYS A C 1
ATOM 887 O O . LYS A 1 116 ? -4.871 8.946 -6.995 1.00 93.50 116 LYS A O 1
ATOM 892 N N . THR A 1 117 ? -3.311 9.682 -8.446 1.00 96.69 117 THR A N 1
ATOM 893 C CA . THR A 1 117 ? -3.155 8.433 -9.205 1.00 96.69 117 THR A CA 1
ATOM 894 C C . THR A 1 117 ? -1.750 7.874 -8.992 1.00 96.69 117 THR A C 1
ATOM 896 O O . THR A 1 117 ? -0.762 8.556 -9.245 1.00 96.69 117 THR A O 1
ATOM 899 N N . TYR A 1 118 ? -1.636 6.624 -8.542 1.00 97.75 118 TYR A N 1
ATOM 900 C CA . TYR A 1 118 ? -0.339 5.950 -8.420 1.00 97.75 118 TYR A CA 1
ATOM 901 C C . TYR A 1 118 ? 0.051 5.330 -9.767 1.00 97.75 118 TYR A C 1
ATOM 903 O O . TYR A 1 118 ? -0.558 4.344 -10.185 1.00 97.75 118 TYR A O 1
ATOM 911 N N . GLY A 1 119 ? 1.027 5.931 -10.452 1.00 97.88 119 GLY A N 1
ATOM 912 C CA . GLY A 1 119 ? 1.542 5.459 -11.739 1.00 97.88 119 GLY A CA 1
ATOM 913 C C . GLY A 1 119 ? 2.694 4.466 -11.588 1.00 97.88 119 GLY A C 1
ATOM 914 O O . GLY A 1 119 ? 3.616 4.710 -10.817 1.00 97.88 119 GLY A O 1
ATOM 915 N N . PHE A 1 120 ? 2.656 3.373 -12.344 1.00 98.69 120 PHE A N 1
ATOM 916 C CA . PHE A 1 120 ? 3.721 2.373 -12.428 1.00 98.69 120 PHE A CA 1
ATOM 917 C C . PHE A 1 120 ? 4.074 2.110 -13.890 1.00 98.69 120 PHE A C 1
ATOM 919 O O . PHE A 1 120 ? 3.191 2.162 -14.747 1.00 98.69 120 PHE A O 1
ATOM 926 N N . THR A 1 121 ? 5.331 1.767 -14.151 1.00 98.69 121 THR A N 1
ATOM 927 C CA . THR A 1 121 ? 5.780 1.267 -15.454 1.00 98.69 121 THR A CA 1
ATOM 928 C C . THR A 1 121 ? 6.273 -0.167 -15.302 1.00 98.69 121 THR A C 1
ATOM 930 O O . THR A 1 121 ? 7.048 -0.466 -14.394 1.00 98.69 121 THR A O 1
ATOM 933 N N . PHE A 1 122 ? 5.809 -1.077 -16.154 1.00 98.62 122 PHE A N 1
ATOM 934 C CA . PHE A 1 122 ? 6.238 -2.476 -16.159 1.00 98.62 122 PHE A CA 1
ATOM 935 C C . PHE A 1 122 ? 7.109 -2.734 -17.381 1.00 98.62 122 PHE A C 1
ATOM 937 O O . PHE A 1 122 ? 6.595 -2.749 -18.491 1.00 98.62 122 PHE A O 1
ATOM 944 N N . GLU A 1 123 ? 8.396 -2.996 -17.177 1.00 98.25 123 GLU A N 1
ATOM 945 C CA . GLU A 1 123 ? 9.298 -3.465 -18.230 1.00 98.25 123 GLU A CA 1
ATOM 946 C C . GLU A 1 123 ? 9.251 -4.988 -18.270 1.00 98.25 123 GLU A C 1
ATOM 948 O O . GLU A 1 123 ? 9.810 -5.667 -17.407 1.00 98.25 123 GLU A O 1
ATOM 953 N N . THR A 1 124 ? 8.527 -5.547 -19.234 1.00 97.69 124 THR A N 1
ATOM 954 C CA . THR A 1 124 ? 8.238 -6.982 -19.293 1.00 97.69 124 THR A CA 1
ATOM 955 C C . THR A 1 124 ? 9.225 -7.746 -20.162 1.00 97.69 124 THR A C 1
ATOM 957 O O . THR A 1 124 ? 9.687 -7.250 -21.182 1.00 97.69 124 THR A O 1
ATOM 960 N N . GLY A 1 125 ? 9.519 -8.987 -19.777 1.00 95.62 125 GLY A N 1
ATOM 961 C CA . GLY A 1 125 ? 10.405 -9.856 -20.539 1.00 95.62 125 GLY A CA 1
ATOM 962 C C . GLY A 1 125 ? 11.895 -9.531 -20.380 1.00 95.62 125 GLY A C 1
ATOM 963 O O . GLY A 1 125 ? 12.270 -8.433 -19.953 1.00 95.62 125 GLY A O 1
ATOM 964 N N . PRO A 1 126 ? 12.751 -10.523 -20.677 1.00 94.94 126 PRO A N 1
ATOM 965 C CA . PRO A 1 126 ? 14.179 -10.450 -20.418 1.00 94.94 126 PRO A CA 1
ATOM 966 C C . PRO A 1 126 ? 14.912 -9.547 -21.404 1.00 94.94 126 PRO A C 1
ATOM 968 O O . PRO A 1 126 ? 14.548 -9.450 -22.572 1.00 94.94 126 PRO A O 1
ATOM 971 N N . SER A 1 127 ? 16.032 -8.992 -20.945 1.00 94.81 127 SER A N 1
ATOM 972 C CA . SER A 1 127 ? 17.089 -8.531 -21.843 1.00 94.81 127 SER A CA 1
ATOM 973 C C . SER A 1 127 ? 17.865 -9.733 -22.377 1.00 94.81 127 SER A C 1
ATOM 975 O O . SER A 1 127 ? 18.377 -10.538 -21.594 1.00 94.81 127 SER A O 1
ATOM 977 N N . ILE A 1 128 ? 17.962 -9.857 -23.700 1.00 94.38 128 ILE A N 1
ATOM 978 C CA . ILE A 1 128 ? 18.738 -10.889 -24.394 1.00 94.38 128 ILE A CA 1
ATOM 979 C C . ILE A 1 128 ? 19.834 -10.181 -25.207 1.00 94.38 128 ILE A C 1
ATOM 981 O O . ILE A 1 128 ? 19.626 -9.862 -26.377 1.00 94.38 128 ILE A O 1
ATOM 985 N N . PRO A 1 129 ? 21.025 -9.925 -24.627 1.00 90.75 129 PRO A N 1
ATOM 986 C CA . PRO A 1 129 ? 22.050 -9.086 -25.260 1.00 90.75 129 PRO A CA 1
ATOM 987 C C . PRO A 1 129 ? 22.531 -9.588 -26.625 1.00 90.75 129 PRO A C 1
ATOM 989 O O . PRO A 1 129 ? 22.857 -8.794 -27.501 1.00 90.75 129 PRO A O 1
ATOM 992 N N . LEU A 1 130 ? 22.558 -10.909 -26.817 1.00 94.94 130 LEU A N 1
ATOM 993 C CA . LEU A 1 130 ? 22.982 -11.536 -28.073 1.00 94.94 130 LEU A CA 1
ATOM 994 C C . LEU A 1 130 ? 21.855 -11.621 -29.117 1.00 94.94 130 LEU A C 1
ATOM 996 O O . LEU A 1 130 ? 22.105 -12.027 -30.247 1.00 94.94 130 LEU A O 1
ATOM 1000 N N . ASN A 1 131 ? 20.623 -11.257 -28.748 1.00 94.38 131 ASN A N 1
ATOM 1001 C CA . ASN A 1 131 ? 19.461 -11.239 -29.630 1.00 94.38 131 ASN A CA 1
ATOM 1002 C C . ASN A 1 131 ? 18.453 -10.180 -29.149 1.00 94.38 131 ASN A C 1
ATOM 1004 O O . ASN A 1 131 ? 17.384 -10.487 -28.621 1.00 94.38 131 ASN A O 1
ATOM 1008 N N . VAL A 1 132 ? 18.824 -8.908 -29.316 1.00 94.25 132 VAL A N 1
ATOM 1009 C CA . VAL A 1 132 ? 17.972 -7.762 -28.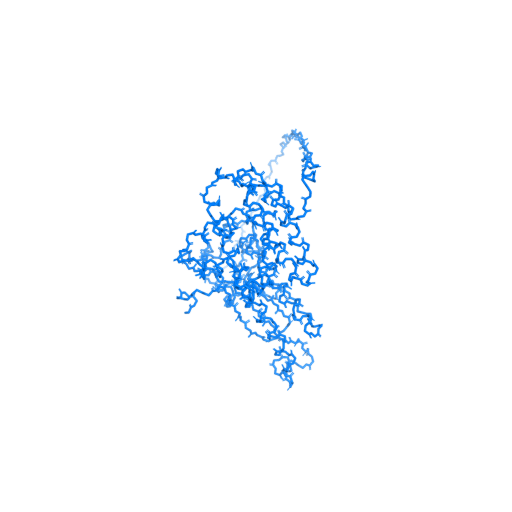960 1.00 94.25 132 VAL A CA 1
ATOM 1010 C C . VAL A 1 132 ? 16.579 -7.845 -29.607 1.00 94.25 132 VAL A C 1
ATOM 1012 O O . VAL A 1 132 ? 15.608 -7.585 -28.894 1.00 94.25 132 VAL A O 1
ATOM 1015 N N . PRO A 1 133 ? 16.420 -8.263 -30.885 1.00 96.06 133 PRO A N 1
ATOM 1016 C CA . PRO A 1 133 ? 15.096 -8.482 -31.463 1.00 96.06 133 PRO A CA 1
ATOM 1017 C C . PRO A 1 133 ? 14.203 -9.414 -30.639 1.00 96.06 133 PRO A C 1
ATOM 1019 O O . PRO A 1 133 ? 13.049 -9.073 -30.427 1.00 96.06 133 PRO A O 1
ATOM 1022 N N . GLU A 1 134 ? 14.723 -10.517 -30.093 1.00 95.94 134 GLU A N 1
ATOM 1023 C CA . GLU A 1 134 ? 13.947 -11.444 -29.245 1.00 95.94 134 GLU A CA 1
ATOM 1024 C C . GLU A 1 134 ? 13.524 -10.815 -27.902 1.00 95.94 134 GLU A C 1
ATOM 1026 O O . GLU A 1 134 ? 12.565 -11.261 -27.280 1.00 95.94 134 GLU A O 1
ATOM 1031 N N . SER A 1 135 ? 14.194 -9.745 -27.459 1.00 96.31 135 SER A N 1
ATOM 1032 C CA . SER A 1 135 ? 13.803 -9.011 -26.244 1.00 96.31 135 SER A CA 1
ATOM 1033 C C . SER A 1 135 ? 12.559 -8.139 -26.478 1.00 96.31 135 SER A C 1
ATOM 1035 O O . SER A 1 135 ? 11.721 -8.005 -25.589 1.00 96.31 135 SER A O 1
ATOM 1037 N N . PHE A 1 136 ? 12.413 -7.570 -27.681 1.00 96.06 136 PHE A N 1
ATOM 1038 C CA . PHE A 1 136 ? 11.250 -6.758 -28.079 1.00 96.06 136 PHE A CA 1
ATOM 1039 C C . PHE A 1 136 ? 10.131 -7.586 -28.727 1.00 96.06 136 PHE A C 1
ATOM 1041 O O . PHE A 1 136 ? 8.944 -7.308 -28.556 1.00 96.06 136 PHE A O 1
ATOM 1048 N N . HIS A 1 137 ? 10.513 -8.605 -29.492 1.00 95.06 137 HIS A N 1
ATOM 1049 C CA . HIS A 1 137 ? 9.648 -9.441 -30.316 1.00 95.06 137 HIS A CA 1
ATOM 1050 C C . HIS A 1 137 ? 9.959 -10.919 -30.057 1.00 95.06 137 HIS A C 1
ATOM 1052 O O . HIS A 1 137 ? 10.472 -11.602 -30.943 1.00 95.06 137 HIS A O 1
ATOM 1058 N N . PRO A 1 138 ? 9.672 -11.419 -28.844 1.00 95.38 138 PRO A N 1
ATOM 1059 C CA . PRO A 1 138 ? 9.918 -12.810 -28.504 1.00 95.38 138 PRO A CA 1
ATOM 1060 C C . PRO A 1 138 ? 9.126 -13.733 -29.429 1.00 95.38 138 PRO A C 1
ATOM 1062 O O . PRO A 1 138 ? 7.933 -13.514 -29.672 1.00 95.38 138 PRO A O 1
ATOM 1065 N N . THR A 1 139 ? 9.771 -14.801 -29.887 1.00 96.19 139 THR A N 1
ATOM 1066 C CA . THR A 1 139 ? 9.157 -15.827 -30.732 1.00 96.19 139 THR A CA 1
ATOM 1067 C C . THR A 1 139 ? 7.973 -16.484 -30.011 1.00 96.19 139 THR A C 1
ATOM 1069 O O . THR A 1 139 ? 6.928 -16.722 -30.618 1.00 96.19 139 THR A O 1
ATOM 1072 N N . ASP A 1 140 ? 8.096 -16.707 -28.695 1.00 96.12 140 ASP A N 1
ATOM 1073 C CA . ASP A 1 140 ? 6.987 -17.112 -27.823 1.00 96.12 140 ASP A CA 1
ATOM 1074 C C . ASP A 1 140 ? 6.796 -16.139 -26.636 1.00 96.12 140 ASP A C 1
ATOM 1076 O O . ASP A 1 140 ? 7.461 -16.259 -25.601 1.00 96.12 140 ASP A O 1
ATOM 1080 N N . PRO A 1 141 ? 5.835 -15.196 -26.712 1.00 96.25 141 PRO A N 1
ATOM 1081 C CA . PRO A 1 141 ? 5.538 -14.269 -25.621 1.00 96.25 141 PRO A CA 1
ATOM 1082 C C . PRO A 1 141 ? 4.692 -14.886 -24.494 1.00 96.25 141 PRO A C 1
ATOM 1084 O O . PRO A 1 141 ? 4.272 -14.159 -23.591 1.00 96.25 141 PRO A O 1
ATOM 1087 N N . THR A 1 142 ? 4.360 -16.183 -24.521 1.00 97.44 142 THR A N 1
ATOM 1088 C CA . THR A 1 142 ? 3.389 -16.786 -23.587 1.00 97.44 142 THR A CA 1
ATOM 1089 C C . THR A 1 142 ? 3.775 -16.583 -22.126 1.00 97.44 142 THR A C 1
ATOM 1091 O O . THR A 1 142 ? 2.929 -16.210 -21.308 1.00 97.44 142 THR A O 1
ATOM 1094 N N . LEU A 1 143 ? 5.046 -16.792 -21.780 1.00 96.12 143 LEU A N 1
ATOM 1095 C CA . LEU A 1 143 ? 5.515 -16.615 -20.404 1.00 96.12 143 LEU A CA 1
ATOM 1096 C C . LEU A 1 143 ? 5.563 -15.136 -19.995 1.00 96.12 143 LEU A C 1
ATOM 1098 O O . LEU A 1 143 ? 5.176 -14.811 -18.878 1.00 96.12 143 LEU A O 1
ATOM 1102 N N . ILE A 1 144 ? 5.920 -14.236 -20.914 1.00 96.88 144 ILE A N 1
ATOM 1103 C CA . ILE A 1 144 ? 5.938 -12.783 -20.674 1.00 96.88 144 ILE A CA 1
ATOM 1104 C C . ILE A 1 144 ? 4.516 -12.262 -20.419 1.00 96.88 144 ILE A C 1
ATOM 1106 O O . ILE A 1 144 ? 4.278 -11.506 -19.478 1.00 96.88 144 ILE A O 1
ATOM 1110 N N . LYS A 1 145 ? 3.531 -12.745 -21.187 1.00 97.06 145 LYS A N 1
ATOM 1111 C CA . LYS A 1 145 ? 2.107 -12.439 -20.970 1.00 97.06 145 LYS A CA 1
ATOM 1112 C C . LYS A 1 145 ? 1.618 -12.910 -19.598 1.00 97.06 145 LYS A C 1
ATOM 1114 O O . LYS A 1 145 ? 0.775 -12.244 -18.997 1.00 97.06 145 LYS A O 1
ATOM 1119 N N . ARG A 1 146 ? 2.114 -14.048 -19.090 1.00 97.12 146 ARG A N 1
ATOM 1120 C CA . ARG A 1 146 ? 1.768 -14.536 -17.741 1.00 97.12 146 ARG A CA 1
ATOM 1121 C C . ARG A 1 146 ? 2.317 -13.617 -16.653 1.00 97.12 146 ARG A C 1
ATOM 1123 O O . ARG A 1 146 ? 1.574 -13.316 -15.721 1.00 97.12 146 ARG A O 1
ATOM 1130 N N . ASP A 1 147 ? 3.541 -13.125 -16.809 1.00 97.44 147 ASP A N 1
ATOM 1131 C CA . ASP A 1 147 ? 4.142 -12.173 -15.868 1.00 97.44 147 ASP A CA 1
ATOM 1132 C C . ASP A 1 147 ? 3.382 -10.843 -15.874 1.00 97.44 147 ASP A C 1
ATOM 1134 O O . ASP A 1 147 ? 2.953 -10.366 -14.824 1.00 97.44 147 ASP A O 1
ATOM 1138 N N . ALA A 1 148 ? 3.115 -10.289 -17.063 1.00 97.31 148 ALA A N 1
ATOM 1139 C CA . ALA A 1 148 ? 2.331 -9.064 -17.213 1.00 97.31 148 ALA A CA 1
ATOM 1140 C C . ALA A 1 148 ? 0.928 -9.210 -16.600 1.00 97.31 148 ALA A C 1
ATOM 1142 O O . ALA A 1 148 ? 0.447 -8.319 -15.899 1.00 97.31 148 ALA A O 1
ATOM 1143 N N . LYS A 1 149 ? 0.276 -10.364 -16.799 1.00 97.94 149 LYS A N 1
ATOM 1144 C CA . LYS A 1 149 ? -1.021 -10.668 -16.183 1.00 97.94 149 LYS A CA 1
ATOM 1145 C C . LYS A 1 149 ? -0.936 -10.695 -14.657 1.00 97.94 149 LYS A C 1
ATOM 1147 O O . LYS A 1 149 ? -1.820 -10.136 -14.012 1.00 97.94 149 LYS A O 1
ATOM 1152 N N . ALA A 1 150 ? 0.086 -11.333 -14.086 1.00 97.56 150 ALA A N 1
ATOM 1153 C CA . ALA A 1 150 ? 0.294 -11.349 -12.640 1.00 97.56 150 ALA A CA 1
ATOM 1154 C C . ALA A 1 150 ? 0.455 -9.921 -12.104 1.00 97.56 150 ALA A C 1
ATOM 1156 O O . ALA A 1 150 ? -0.284 -9.523 -11.208 1.00 97.56 150 ALA A O 1
ATOM 1157 N N . ALA A 1 151 ? 1.310 -9.120 -12.745 1.00 97.69 151 ALA A N 1
ATOM 1158 C CA . ALA A 1 151 ? 1.544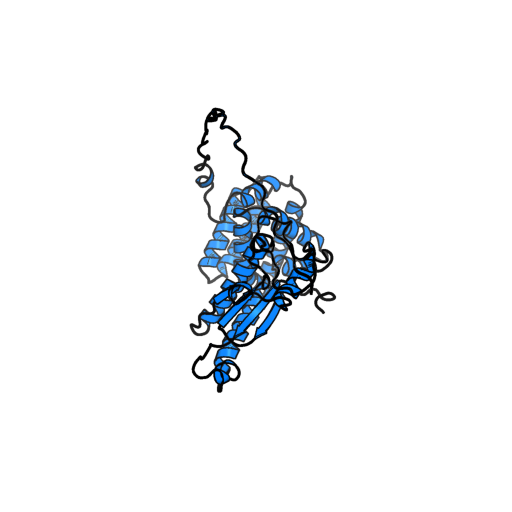 -7.731 -12.368 1.00 97.69 151 ALA A CA 1
ATOM 1159 C C . ALA A 1 151 ? 0.265 -6.883 -12.378 1.00 97.69 151 ALA A C 1
ATOM 1161 O O . ALA A 1 151 ? -0.039 -6.190 -11.405 1.00 97.69 151 ALA A O 1
ATOM 1162 N N . MET A 1 152 ? -0.520 -6.981 -13.455 1.00 98.06 152 MET A N 1
ATOM 1163 C CA . MET A 1 152 ? -1.783 -6.257 -13.590 1.00 98.06 152 MET A CA 1
ATOM 1164 C C . MET A 1 152 ? -2.813 -6.695 -12.546 1.00 98.06 152 MET A C 1
ATOM 1166 O O . MET A 1 152 ? -3.475 -5.843 -11.955 1.00 98.06 152 MET A O 1
ATOM 1170 N N . LEU A 1 153 ? -2.938 -8.000 -12.278 1.00 96.12 153 LEU A N 1
ATOM 1171 C CA . LEU A 1 153 ? -3.846 -8.508 -11.247 1.00 96.12 153 LEU A CA 1
ATOM 1172 C C . LEU A 1 153 ? -3.450 -8.006 -9.858 1.00 96.12 153 LEU A C 1
ATOM 1174 O O . LEU A 1 153 ? -4.315 -7.534 -9.119 1.00 96.12 153 LEU A O 1
ATOM 1178 N N . THR A 1 154 ? -2.162 -8.054 -9.518 1.00 95.44 154 THR A N 1
ATOM 1179 C CA . THR A 1 154 ? -1.665 -7.532 -8.244 1.00 95.44 154 THR A CA 1
ATOM 1180 C C . THR A 1 154 ? -1.951 -6.039 -8.132 1.00 95.44 154 THR A C 1
ATOM 1182 O O . THR A 1 154 ? -2.522 -5.616 -7.128 1.00 95.44 154 THR A O 1
ATOM 1185 N N . LEU A 1 155 ? -1.651 -5.237 -9.161 1.00 96.38 155 LEU A N 1
ATOM 1186 C CA . LEU A 1 155 ? -1.940 -3.802 -9.142 1.00 96.38 155 LEU A CA 1
ATOM 1187 C C . LEU A 1 155 ? -3.435 -3.525 -8.934 1.00 96.38 155 LEU A C 1
ATOM 1189 O O . LEU A 1 155 ? -3.779 -2.756 -8.040 1.00 96.38 155 LEU A O 1
ATOM 1193 N N . MET A 1 156 ? -4.320 -4.205 -9.674 1.00 93.69 156 MET A N 1
ATOM 1194 C CA . MET A 1 156 ? -5.774 -4.072 -9.509 1.00 93.69 156 MET A CA 1
ATOM 1195 C C . MET A 1 156 ? -6.220 -4.388 -8.076 1.00 93.69 156 MET A C 1
ATOM 1197 O O . MET A 1 156 ? -7.039 -3.666 -7.509 1.00 93.69 156 MET A O 1
ATOM 1201 N N . GLN A 1 157 ? -5.665 -5.435 -7.458 1.00 90.94 157 GLN A N 1
ATOM 1202 C CA . GLN A 1 157 ? -5.949 -5.769 -6.060 1.00 90.94 157 GLN A CA 1
ATOM 1203 C C . GLN A 1 157 ? -5.471 -4.671 -5.099 1.00 90.94 157 GLN A C 1
ATOM 1205 O O . GLN A 1 157 ? -6.171 -4.362 -4.135 1.00 90.94 157 GLN A O 1
ATOM 1210 N N . GLN A 1 158 ? -4.314 -4.052 -5.364 1.00 91.19 158 GLN A N 1
ATOM 1211 C CA . GLN A 1 158 ? -3.774 -2.944 -4.561 1.00 91.19 158 GLN A CA 1
ATOM 1212 C C . GLN A 1 158 ? -4.513 -1.608 -4.766 1.00 91.19 158 GLN A C 1
ATOM 1214 O O . GLN A 1 158 ? -4.406 -0.702 -3.928 1.00 91.19 158 GLN A O 1
ATOM 1219 N N . SER A 1 159 ? -5.275 -1.471 -5.854 1.00 90.62 159 SER A N 1
ATOM 1220 C CA . SER A 1 159 ? -6.142 -0.315 -6.108 1.00 90.62 159 SER A CA 1
ATOM 1221 C C . SER A 1 159 ? -7.444 -0.353 -5.301 1.00 90.62 159 SER A C 1
ATOM 1223 O O . SER A 1 159 ? -8.086 0.684 -5.140 1.00 90.62 159 SER A O 1
ATOM 1225 N N . VAL A 1 160 ? -7.844 -1.515 -4.773 1.00 86.31 160 VAL A N 1
ATOM 1226 C CA . VAL A 1 160 ? -9.063 -1.647 -3.965 1.00 86.31 160 VAL A CA 1
ATOM 1227 C C . VAL A 1 160 ? -8.769 -1.279 -2.515 1.00 86.31 160 VAL A C 1
ATOM 1229 O O . VAL A 1 160 ? -7.980 -1.937 -1.841 1.00 86.31 160 VAL A O 1
ATOM 1232 N N . CYS A 1 161 ? -9.462 -0.263 -1.998 1.00 83.44 161 CYS A N 1
ATOM 1233 C CA . CYS A 1 161 ? -9.501 -0.001 -0.564 1.00 83.44 161 CYS A CA 1
ATOM 1234 C C . CYS A 1 161 ? -10.743 -0.656 0.050 1.00 83.44 161 CYS A C 1
ATOM 1236 O O . CYS A 1 161 ? -11.866 -0.271 -0.271 1.00 83.44 161 CYS A O 1
ATOM 1238 N N . ALA A 1 162 ? -10.561 -1.622 0.956 1.00 82.00 162 ALA A N 1
ATOM 1239 C CA . ALA A 1 162 ? -11.694 -2.327 1.564 1.00 82.00 162 ALA A CA 1
ATOM 1240 C C . ALA A 1 162 ? -12.613 -1.398 2.370 1.00 82.00 162 ALA A C 1
ATOM 1242 O O . ALA A 1 162 ? -13.826 -1.558 2.302 1.00 82.00 162 ALA A O 1
ATOM 1243 N N . ILE A 1 163 ? -12.063 -0.401 3.075 1.00 80.50 163 ILE A N 1
ATOM 1244 C CA . ILE A 1 163 ? -12.866 0.593 3.812 1.00 80.50 163 ILE A CA 1
ATOM 1245 C C . ILE A 1 163 ? -13.734 1.397 2.844 1.00 80.50 163 ILE A C 1
ATOM 1247 O O . ILE A 1 163 ? -14.909 1.618 3.116 1.00 80.50 163 ILE A O 1
ATOM 1251 N N . GLU A 1 164 ? -13.182 1.800 1.699 1.00 81.12 164 GLU A N 1
ATOM 1252 C CA . GLU A 1 164 ? -13.943 2.533 0.689 1.00 81.12 164 GLU A CA 1
ATOM 1253 C C . GLU A 1 164 ? -14.995 1.651 0.036 1.00 81.12 164 GLU A C 1
ATOM 1255 O O . GLU A 1 164 ? -16.126 2.091 -0.122 1.00 81.12 164 GLU A O 1
ATOM 1260 N N . LEU A 1 165 ? -14.662 0.410 -0.318 1.00 82.06 165 LEU A N 1
ATOM 1261 C CA . LEU A 1 165 ? -15.607 -0.488 -0.975 1.00 82.06 165 LEU A CA 1
ATOM 1262 C C . LEU A 1 165 ? -16.748 -0.897 -0.037 1.00 82.06 165 LEU A C 1
ATOM 1264 O O . LEU A 1 165 ? -17.909 -0.850 -0.428 1.00 82.06 165 LEU A O 1
ATOM 1268 N N . ILE A 1 166 ? -16.430 -1.281 1.202 1.00 79.31 166 ILE A N 1
ATOM 1269 C CA . ILE A 1 166 ? -17.434 -1.602 2.224 1.00 79.31 166 ILE A CA 1
ATOM 1270 C C . ILE A 1 166 ? -18.247 -0.346 2.532 1.00 79.31 166 ILE A C 1
ATOM 1272 O O . ILE A 1 166 ? -19.473 -0.401 2.532 1.00 79.31 166 ILE A O 1
ATOM 1276 N N . GLY A 1 167 ? -17.574 0.789 2.727 1.00 75.69 167 GLY A N 1
ATOM 1277 C CA . GLY A 1 167 ? -18.216 2.047 3.068 1.00 75.69 167 GLY A CA 1
ATOM 1278 C C . GLY A 1 167 ? -19.160 2.556 1.986 1.00 75.69 167 GLY A C 1
ATOM 1279 O O . GLY A 1 167 ? -20.300 2.863 2.283 1.00 75.69 167 GLY A O 1
ATOM 1280 N N . THR A 1 168 ? -18.739 2.572 0.724 1.00 74.06 168 THR A N 1
ATOM 1281 C CA . THR A 1 168 ? -19.589 3.005 -0.402 1.00 74.06 168 THR A CA 1
ATOM 1282 C C . THR A 1 168 ? -20.719 2.029 -0.709 1.00 74.06 168 THR A C 1
ATOM 1284 O O . THR A 1 168 ? -21.787 2.449 -1.145 1.00 74.06 168 THR A O 1
ATOM 1287 N N . ARG A 1 169 ? -20.516 0.724 -0.488 1.00 75.75 169 ARG A N 1
ATOM 1288 C CA . ARG A 1 169 ? -21.560 -0.282 -0.720 1.00 75.75 169 ARG A CA 1
ATOM 1289 C C . ARG A 1 169 ? -22.621 -0.283 0.375 1.00 75.75 169 ARG A C 1
ATOM 1291 O O . ARG A 1 169 ? -23.784 -0.546 0.083 1.00 75.75 169 ARG A O 1
ATOM 1298 N N . LEU A 1 170 ? -22.217 -0.064 1.625 1.00 76.75 170 LEU A N 1
ATOM 1299 C CA . LEU A 1 170 ? -23.104 -0.171 2.784 1.00 76.75 170 LEU A CA 1
ATOM 1300 C C . LEU A 1 170 ? -23.642 1.183 3.248 1.00 76.75 170 LEU A C 1
ATOM 1302 O O . LEU A 1 170 ? -24.733 1.234 3.812 1.00 76.75 170 LEU A O 1
ATOM 1306 N N . PHE A 1 171 ? -22.914 2.273 3.009 1.00 75.31 171 PHE A N 1
ATOM 1307 C CA . PHE A 1 171 ? -23.298 3.614 3.436 1.00 75.31 171 PHE A CA 1
ATOM 1308 C C . PHE A 1 171 ? -23.567 4.479 2.214 1.00 75.31 171 PHE A C 1
ATOM 1310 O O . PHE A 1 171 ? -22.782 4.549 1.272 1.00 75.31 171 PHE A O 1
ATOM 1317 N N . LYS A 1 172 ? -24.699 5.182 2.248 1.00 67.94 172 LYS A N 1
ATOM 1318 C CA . LYS A 1 172 ? -25.084 6.142 1.208 1.00 67.94 172 LYS A CA 1
ATOM 1319 C C . LYS A 1 172 ? -24.318 7.475 1.322 1.00 67.94 172 LYS A C 1
ATOM 1321 O O . LYS A 1 172 ? -24.563 8.370 0.521 1.00 67.94 172 LYS A O 1
ATOM 1326 N N . GLY A 1 173 ? -23.423 7.618 2.308 1.00 62.09 173 GLY A N 1
ATOM 1327 C CA . GLY A 1 173 ? -22.676 8.840 2.619 1.00 62.09 173 GLY A CA 1
ATOM 1328 C C . GLY A 1 173 ? -21.156 8.645 2.579 1.00 62.09 173 GLY A C 1
ATOM 1329 O O . GLY A 1 173 ? -20.640 7.565 2.857 1.00 62.09 173 GLY A O 1
ATOM 1330 N N . GLY A 1 174 ? -20.424 9.701 2.205 1.00 73.25 174 GLY A N 1
ATOM 1331 C CA . GLY A 1 174 ? -18.953 9.708 2.142 1.00 73.25 174 GLY A CA 1
ATOM 1332 C C . GLY A 1 174 ? -18.255 10.129 3.442 1.00 73.25 174 GLY A C 1
ATOM 1333 O O . GLY A 1 174 ? -17.032 10.035 3.535 1.00 73.25 174 GLY A O 1
ATOM 1334 N N . THR A 1 175 ? -19.016 10.587 4.437 1.00 80.94 175 THR A N 1
ATOM 1335 C CA . THR A 1 175 ? -18.534 11.165 5.701 1.00 80.94 175 THR A CA 1
ATOM 1336 C C . THR A 1 175 ? -17.773 10.165 6.566 1.00 80.94 175 THR A C 1
ATOM 1338 O O . THR A 1 175 ? -16.683 10.460 7.050 1.00 80.94 175 THR A O 1
ATOM 1341 N N . GLU A 1 176 ? -18.296 8.951 6.703 1.00 82.75 176 GLU A N 1
ATOM 1342 C CA . GLU A 1 176 ? -17.718 7.895 7.529 1.00 82.75 176 GLU A CA 1
ATOM 1343 C C . GLU A 1 176 ? -16.373 7.439 6.961 1.00 82.75 176 GLU A C 1
ATOM 1345 O O . GLU A 1 176 ? -15.377 7.292 7.672 1.00 82.75 176 GLU A O 1
ATOM 1350 N N . VAL A 1 177 ? -16.328 7.274 5.639 1.00 84.06 177 VAL A N 1
ATOM 1351 C CA . VAL A 1 177 ? -15.104 6.926 4.918 1.00 84.06 177 VAL A CA 1
ATOM 1352 C C . VAL A 1 177 ? -14.084 8.064 5.015 1.00 84.06 177 VAL A C 1
ATOM 1354 O O . VAL A 1 177 ? -12.894 7.790 5.163 1.00 84.06 177 VAL A O 1
ATOM 1357 N N . ALA A 1 178 ? -14.518 9.328 4.974 1.00 86.38 178 ALA A N 1
ATOM 1358 C CA . ALA A 1 178 ? -13.632 10.483 5.108 1.00 86.38 178 ALA A CA 1
ATOM 1359 C C . ALA A 1 178 ? -12.957 10.552 6.489 1.00 86.38 178 ALA A C 1
ATOM 1361 O O . ALA A 1 178 ? -11.746 10.757 6.551 1.00 86.38 178 ALA A O 1
ATOM 1362 N N . ALA A 1 179 ? -13.691 10.299 7.579 1.00 89.50 179 ALA A N 1
ATOM 1363 C CA . ALA A 1 179 ? -13.122 10.276 8.930 1.00 89.50 179 ALA A CA 1
ATOM 1364 C C . ALA A 1 179 ? -12.028 9.202 9.076 1.00 89.50 179 ALA A C 1
ATOM 1366 O O . ALA A 1 179 ? -10.930 9.468 9.570 1.00 89.50 179 ALA A O 1
ATOM 1367 N N . LEU A 1 180 ? -12.286 7.994 8.566 1.00 90.94 180 LEU A N 1
ATOM 1368 C CA . LEU A 1 180 ? -11.299 6.911 8.583 1.00 90.94 180 LEU A CA 1
ATOM 1369 C C . LEU A 1 180 ? -10.094 7.202 7.680 1.00 90.94 180 LEU A C 1
ATOM 1371 O O . LEU A 1 180 ? -8.963 6.875 8.050 1.00 90.94 180 LEU A O 1
ATOM 1375 N N . ARG A 1 181 ? -10.309 7.845 6.523 1.00 88.38 181 ARG A N 1
ATOM 1376 C CA . ARG A 1 181 ? -9.214 8.324 5.667 1.00 88.38 181 ARG A CA 1
ATOM 1377 C C . ARG A 1 181 ? -8.352 9.346 6.390 1.00 88.38 181 ARG A C 1
ATOM 1379 O O . ARG A 1 181 ? -7.145 9.179 6.363 1.00 88.38 181 ARG A O 1
ATOM 1386 N N . ARG A 1 182 ? -8.933 10.328 7.086 1.00 91.25 182 ARG A N 1
ATOM 1387 C CA . ARG A 1 182 ? -8.176 11.313 7.876 1.00 91.25 182 ARG A CA 1
ATOM 1388 C C . ARG A 1 182 ? -7.242 10.620 8.871 1.00 91.25 182 ARG A C 1
ATOM 1390 O O . ARG A 1 182 ? -6.041 10.874 8.882 1.00 91.25 182 ARG A O 1
ATOM 1397 N N . VAL A 1 183 ? -7.769 9.683 9.666 1.00 93.81 183 VAL A N 1
ATOM 1398 C CA . VAL A 1 183 ? -6.947 8.933 10.633 1.00 93.81 183 VAL A CA 1
ATOM 1399 C C . VAL A 1 183 ? -5.813 8.187 9.931 1.00 93.81 183 VAL A C 1
ATOM 1401 O O . VAL A 1 183 ? -4.673 8.235 10.386 1.00 93.81 183 VAL A O 1
ATOM 1404 N N . ARG A 1 184 ? -6.096 7.516 8.812 1.00 93.44 184 ARG A N 1
ATOM 1405 C CA . ARG A 1 184 ? -5.090 6.763 8.056 1.00 93.44 184 ARG A CA 1
ATOM 1406 C C . ARG A 1 184 ? -4.037 7.677 7.414 1.00 93.44 184 ARG A C 1
ATOM 1408 O O . ARG A 1 184 ? -2.846 7.484 7.639 1.00 93.44 184 ARG A O 1
ATOM 1415 N N . ASP A 1 185 ? -4.477 8.642 6.620 1.00 89.75 185 ASP A N 1
ATOM 1416 C CA . ASP A 1 185 ? -3.660 9.390 5.662 1.00 89.75 185 ASP A CA 1
ATOM 1417 C C . ASP A 1 185 ? -3.000 10.630 6.272 1.00 89.75 185 ASP A C 1
ATOM 1419 O O . ASP A 1 185 ? -1.943 11.038 5.800 1.00 89.75 185 ASP A O 1
ATOM 1423 N N . GLU A 1 186 ? -3.574 11.205 7.331 1.00 91.69 186 GLU A N 1
ATOM 1424 C CA . GLU A 1 186 ? -3.015 12.386 8.001 1.00 91.69 186 GLU A CA 1
ATOM 1425 C C . GLU A 1 186 ? -2.336 12.010 9.318 1.00 91.69 186 GLU A C 1
ATOM 1427 O O . GLU A 1 186 ? -1.206 12.423 9.578 1.00 91.69 186 GLU A O 1
ATOM 1432 N N . LEU A 1 187 ? -2.989 11.186 10.146 1.00 94.75 187 LEU A N 1
ATOM 1433 C CA . LEU A 1 187 ? -2.488 10.889 11.491 1.00 94.75 187 LEU A CA 1
ATOM 1434 C C . LEU A 1 187 ? -1.491 9.728 11.477 1.00 94.75 187 LEU A C 1
ATOM 1436 O O . LEU A 1 187 ? -0.313 9.921 11.777 1.00 94.75 187 LEU A O 1
ATOM 1440 N N . LEU A 1 188 ? -1.913 8.525 11.082 1.00 95.44 188 LEU A N 1
ATOM 1441 C CA . LEU A 1 188 ? -1.040 7.344 11.086 1.00 95.44 188 LEU A CA 1
ATOM 1442 C C . LEU A 1 188 ? 0.124 7.482 10.098 1.00 95.44 188 LEU A C 1
ATOM 1444 O O . LEU A 1 188 ? 1.251 7.097 10.406 1.00 95.44 188 LEU A O 1
ATOM 1448 N N . ALA A 1 189 ? -0.121 8.071 8.930 1.00 93.25 189 ALA A N 1
ATOM 1449 C CA . ALA A 1 189 ? 0.898 8.292 7.913 1.00 93.25 189 ALA A CA 1
ATOM 1450 C C . ALA A 1 189 ? 2.069 9.171 8.385 1.00 93.25 189 ALA A C 1
ATOM 1452 O O . ALA A 1 189 ? 3.198 9.015 7.899 1.00 93.25 189 ALA A O 1
ATOM 1453 N N . SER A 1 190 ? 1.814 10.071 9.341 1.00 93.50 190 SER A N 1
ATOM 1454 C CA . SER A 1 190 ? 2.799 11.039 9.830 1.00 93.50 190 SER A CA 1
ATOM 1455 C C . SER A 1 190 ? 3.943 10.401 10.622 1.00 93.50 190 SER A C 1
ATOM 1457 O O . SER A 1 190 ? 5.023 10.985 10.715 1.00 93.50 190 SER A O 1
ATOM 1459 N N . THR A 1 191 ? 3.774 9.176 11.139 1.00 95.00 191 THR A N 1
ATOM 1460 C CA . THR A 1 191 ? 4.809 8.502 11.935 1.00 95.00 191 THR A CA 1
ATOM 1461 C C . THR A 1 191 ? 5.254 7.171 11.330 1.00 95.00 191 THR A C 1
ATOM 1463 O O . THR A 1 191 ? 4.475 6.483 10.669 1.00 95.00 191 THR A O 1
ATOM 1466 N N . PRO A 1 192 ? 6.509 6.741 11.578 1.00 94.25 192 PRO A N 1
ATOM 1467 C CA . PRO A 1 192 ? 6.964 5.421 11.154 1.00 94.25 192 PRO A CA 1
ATOM 1468 C C . PRO A 1 192 ? 6.109 4.274 11.701 1.00 94.25 192 PRO A C 1
ATOM 1470 O O . PRO A 1 192 ? 5.876 3.314 10.982 1.00 94.25 192 PRO A O 1
ATOM 1473 N N . ALA A 1 193 ? 5.634 4.352 12.949 1.00 95.56 193 ALA A N 1
ATOM 1474 C CA . ALA A 1 193 ? 4.832 3.279 13.536 1.00 95.56 193 ALA A CA 1
ATOM 1475 C C . ALA A 1 193 ? 3.401 3.242 12.985 1.00 95.56 193 ALA A C 1
ATOM 1477 O O . ALA A 1 193 ? 2.899 2.162 12.681 1.00 95.56 193 ALA A O 1
ATOM 1478 N N . GLY A 1 194 ? 2.765 4.401 12.781 1.00 96.19 194 GLY A N 1
ATOM 1479 C CA . GLY A 1 194 ? 1.435 4.455 12.179 1.00 96.19 194 GLY A CA 1
ATOM 1480 C C . GLY A 1 194 ? 1.438 3.911 10.748 1.00 96.19 194 GLY A C 1
ATOM 1481 O O . GLY A 1 194 ? 0.549 3.150 10.370 1.00 96.19 194 GLY A O 1
ATOM 1482 N N . ARG A 1 195 ? 2.499 4.171 9.982 1.00 95.12 195 ARG A N 1
ATOM 1483 C CA . ARG A 1 195 ? 2.672 3.586 8.649 1.00 95.12 195 ARG A CA 1
ATOM 1484 C C . ARG A 1 195 ? 2.798 2.057 8.623 1.00 95.12 195 ARG A C 1
ATOM 1486 O O . ARG A 1 195 ? 2.425 1.446 7.623 1.00 95.12 195 ARG A O 1
ATOM 1493 N N . GLU A 1 196 ? 3.268 1.422 9.694 1.00 95.06 196 GLU A N 1
ATOM 1494 C CA . GLU A 1 196 ? 3.289 -0.050 9.803 1.00 95.06 196 GLU A CA 1
ATOM 1495 C C . GLU A 1 196 ? 1.878 -0.614 9.998 1.00 95.06 196 GLU A C 1
ATOM 1497 O O . GLU A 1 196 ? 1.545 -1.661 9.441 1.00 95.06 196 GLU A O 1
ATOM 1502 N N . TRP A 1 197 ? 1.012 0.102 10.727 1.00 95.06 197 TRP A N 1
ATOM 1503 C CA . TRP A 1 197 ? -0.410 -0.243 10.810 1.00 95.06 197 TRP A CA 1
ATOM 1504 C C . TRP A 1 197 ? -1.089 -0.141 9.447 1.00 95.06 197 TRP A C 1
ATOM 1506 O O . TRP A 1 197 ? -1.807 -1.060 9.062 1.00 95.06 197 TRP A O 1
ATOM 1516 N N . ILE A 1 198 ? -0.825 0.930 8.688 1.00 93.19 198 ILE A N 1
ATOM 1517 C CA . ILE A 1 198 ? -1.341 1.078 7.317 1.00 93.19 198 ILE A CA 1
ATOM 1518 C C . ILE A 1 198 ? -0.893 -0.107 6.455 1.00 93.19 198 ILE A C 1
ATOM 1520 O O . ILE A 1 198 ? -1.730 -0.746 5.821 1.00 93.19 198 ILE A O 1
ATOM 1524 N N . ALA A 1 199 ? 0.397 -0.459 6.490 1.00 90.62 199 ALA A N 1
ATOM 1525 C CA . ALA A 1 199 ? 0.931 -1.589 5.732 1.00 90.62 199 ALA A CA 1
ATOM 1526 C C . ALA A 1 199 ? 0.266 -2.923 6.107 1.00 90.62 199 ALA A C 1
ATOM 1528 O O . ALA A 1 199 ? -0.019 -3.735 5.222 1.00 90.62 199 ALA A O 1
ATOM 1529 N N . LEU A 1 200 ? -0.000 -3.152 7.399 1.00 93.06 200 LEU A N 1
ATOM 1530 C CA . LEU A 1 200 ? -0.736 -4.323 7.876 1.00 93.06 200 LEU A CA 1
ATOM 1531 C C . LEU A 1 200 ? -2.155 -4.347 7.299 1.00 93.06 200 LEU A C 1
ATOM 1533 O O . LEU A 1 200 ? -2.545 -5.345 6.690 1.00 93.06 200 LEU A O 1
ATOM 1537 N N . PHE A 1 201 ? -2.907 -3.249 7.416 1.00 90.50 201 PHE A N 1
ATOM 1538 C CA . PHE A 1 201 ? -4.257 -3.164 6.850 1.00 90.50 201 PHE A CA 1
ATOM 1539 C C . PHE A 1 201 ? -4.255 -3.407 5.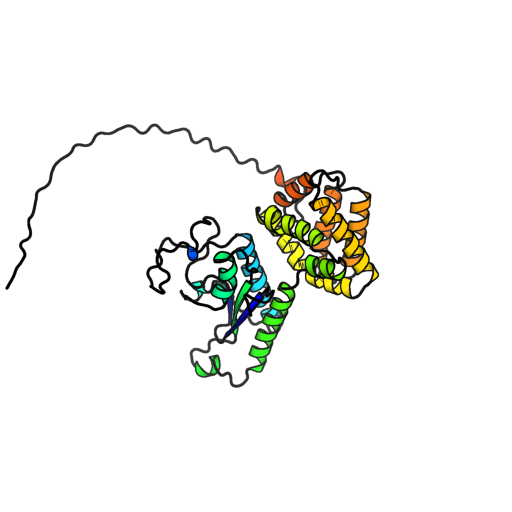338 1.00 90.50 201 PHE A C 1
ATOM 1541 O O . PHE A 1 201 ? -5.076 -4.174 4.840 1.00 90.50 201 PHE A O 1
ATOM 1548 N N . GLU A 1 202 ? -3.308 -2.823 4.605 1.00 87.88 202 GLU A N 1
ATOM 1549 C CA . GLU A 1 202 ? -3.180 -3.012 3.160 1.00 87.88 202 GLU A CA 1
ATOM 1550 C C . GLU A 1 202 ? -2.795 -4.444 2.765 1.00 87.88 202 GLU A C 1
ATOM 1552 O O . GLU A 1 202 ? -3.158 -4.881 1.673 1.00 87.88 202 GLU A O 1
ATOM 1557 N N . ARG A 1 203 ? -2.041 -5.184 3.591 1.00 87.44 203 ARG A N 1
ATOM 1558 C CA . ARG A 1 203 ? -1.788 -6.621 3.356 1.00 87.44 203 ARG A CA 1
ATOM 1559 C C . ARG A 1 203 ? -3.039 -7.453 3.606 1.00 87.44 203 ARG A C 1
ATOM 1561 O O . ARG A 1 203 ? -3.334 -8.370 2.846 1.00 87.44 203 ARG A O 1
ATOM 1568 N N . ALA A 1 204 ? -3.766 -7.136 4.670 1.00 88.12 204 ALA A N 1
ATOM 1569 C CA . ALA A 1 204 ? -4.903 -7.925 5.108 1.00 88.12 204 ALA A CA 1
ATOM 1570 C C . ALA A 1 204 ? -6.155 -7.701 4.248 1.00 88.12 204 ALA A C 1
ATOM 1572 O O . ALA A 1 204 ? -6.914 -8.637 3.991 1.00 88.12 204 ALA A O 1
ATOM 1573 N N . GLN A 1 205 ? -6.369 -6.474 3.770 1.00 89.31 205 GLN A N 1
ATOM 1574 C CA . GLN A 1 205 ? -7.663 -6.032 3.253 1.00 89.31 205 GLN A CA 1
ATOM 1575 C C . GLN A 1 205 ? -8.255 -6.918 2.155 1.00 89.31 205 GLN A C 1
ATOM 1577 O O . GLN A 1 205 ? -9.447 -7.189 2.206 1.00 89.31 205 GLN A O 1
ATOM 1582 N N . PHE A 1 206 ? -7.471 -7.400 1.186 1.00 85.12 206 PHE A N 1
ATOM 1583 C CA . PHE A 1 206 ? -8.032 -8.112 0.034 1.00 85.12 206 PHE A CA 1
ATOM 1584 C C . PHE A 1 206 ? -8.551 -9.504 0.414 1.00 85.12 206 PHE A C 1
ATOM 1586 O O . PHE A 1 206 ? -9.677 -9.874 0.079 1.00 85.12 206 PHE A O 1
ATOM 1593 N N . ALA A 1 207 ? -7.758 -10.261 1.176 1.00 84.50 207 ALA A N 1
ATOM 1594 C CA . ALA A 1 207 ? -8.148 -11.584 1.655 1.00 84.50 207 ALA A CA 1
ATOM 1595 C C . ALA A 1 207 ? -9.361 -11.512 2.600 1.00 84.50 207 ALA A C 1
ATOM 1597 O O . ALA A 1 207 ? -10.276 -12.341 2.521 1.00 84.50 207 ALA A O 1
ATOM 1598 N N . LEU A 1 208 ? -9.400 -10.487 3.457 1.00 85.75 208 LEU A N 1
ATOM 1599 C CA . LEU A 1 208 ? -10.525 -10.247 4.358 1.00 85.75 208 LEU A CA 1
ATOM 1600 C C . LEU A 1 208 ? -11.774 -9.794 3.599 1.00 85.75 208 LEU A C 1
ATOM 1602 O O . LEU A 1 208 ? -12.861 -10.310 3.850 1.00 85.75 208 LEU A O 1
ATOM 1606 N N . LEU A 1 209 ? -11.622 -8.893 2.629 1.00 86.94 209 LEU A N 1
ATOM 1607 C CA . LEU A 1 209 ? -12.714 -8.398 1.801 1.00 86.94 209 LEU A CA 1
ATOM 1608 C C . LEU A 1 209 ? -13.341 -9.522 0.975 1.00 86.94 209 LEU A C 1
ATOM 1610 O O . LEU A 1 209 ? -14.558 -9.660 0.974 1.00 86.94 209 LEU A O 1
ATOM 1614 N N . SER A 1 210 ? -12.534 -10.368 0.329 1.00 86.62 210 SER A N 1
ATOM 1615 C CA . SER A 1 210 ? -13.035 -11.542 -0.401 1.00 86.62 210 SER A CA 1
ATOM 1616 C C . SER A 1 210 ? -13.840 -12.478 0.509 1.00 86.62 210 SER A C 1
ATOM 1618 O O . SER A 1 210 ? -14.884 -12.993 0.106 1.00 86.62 210 SER A O 1
ATOM 1620 N N . SER A 1 211 ? -13.400 -12.650 1.760 1.00 87.56 211 SER A N 1
ATOM 1621 C CA . SER A 1 211 ? -14.115 -13.453 2.759 1.00 87.56 211 SER A CA 1
ATOM 1622 C C . SER A 1 211 ? -15.435 -12.806 3.187 1.00 87.56 211 SER A C 1
ATOM 1624 O O . SER A 1 211 ? -16.446 -13.498 3.278 1.00 87.56 211 SER A O 1
ATOM 1626 N N . ALA A 1 212 ? -15.441 -11.490 3.419 1.00 86.56 212 ALA A N 1
ATOM 1627 C CA . ALA A 1 212 ? -16.634 -10.739 3.800 1.00 86.56 212 ALA A CA 1
ATOM 1628 C C . ALA A 1 212 ? -17.663 -10.692 2.661 1.00 86.56 212 ALA A C 1
ATOM 1630 O O . ALA A 1 212 ? -18.834 -10.961 2.882 1.00 86.56 212 ALA A O 1
ATOM 1631 N N . LEU A 1 213 ? -17.243 -10.439 1.420 1.00 87.69 213 LEU A N 1
ATOM 1632 C CA . LEU A 1 213 ? -18.148 -10.353 0.266 1.00 87.69 213 LEU A CA 1
ATOM 1633 C C . LEU A 1 213 ? -18.887 -11.665 -0.044 1.00 87.69 213 LEU A C 1
ATOM 1635 O O . LEU A 1 213 ? -19.934 -11.629 -0.686 1.00 87.69 213 LEU A O 1
ATOM 1639 N N . ARG A 1 214 ? -18.359 -12.811 0.403 1.00 91.25 214 ARG A N 1
ATOM 1640 C CA . ARG A 1 214 ? -18.982 -14.139 0.250 1.00 91.25 214 ARG A CA 1
ATOM 1641 C C . ARG A 1 214 ? -19.906 -14.519 1.411 1.00 91.25 214 ARG A C 1
ATOM 1643 O O . ARG A 1 214 ? -20.544 -15.564 1.350 1.00 91.25 214 ARG A O 1
ATOM 1650 N N . ASP A 1 215 ? -19.956 -13.715 2.470 1.00 92.69 215 ASP A N 1
ATOM 1651 C CA . ASP A 1 215 ? -20.687 -13.998 3.704 1.00 92.69 215 ASP A CA 1
ATOM 1652 C C . ASP A 1 215 ? -21.456 -12.739 4.128 1.00 92.69 215 ASP A C 1
ATOM 1654 O O . ASP A 1 215 ? -20.900 -11.820 4.728 1.00 92.69 215 ASP A O 1
ATOM 1658 N N . ALA A 1 216 ? -22.747 -12.681 3.790 1.00 91.19 216 ALA A N 1
ATOM 1659 C CA . ALA A 1 216 ? -23.572 -11.491 4.000 1.00 91.19 216 ALA A CA 1
ATOM 1660 C C . ALA A 1 216 ? -23.636 -11.052 5.474 1.00 91.19 216 ALA A C 1
ATOM 1662 O O . ALA A 1 216 ? -23.644 -9.854 5.756 1.00 91.19 216 ALA A O 1
ATOM 1663 N N . GLN A 1 217 ? -23.626 -12.003 6.415 1.00 92.69 217 GLN A N 1
ATOM 1664 C CA . GLN A 1 217 ? -23.615 -11.693 7.846 1.00 92.69 217 GLN A CA 1
ATOM 1665 C C . GLN A 1 217 ? -22.279 -11.084 8.271 1.00 92.69 217 GLN A C 1
ATOM 1667 O O . GLN A 1 217 ? -22.248 -10.127 9.045 1.00 92.69 217 GLN A O 1
ATOM 1672 N N . LEU A 1 218 ? -21.165 -11.621 7.765 1.00 92.06 218 LEU A N 1
ATOM 1673 C CA . LEU A 1 218 ? -19.846 -11.057 8.032 1.00 92.06 218 LEU A CA 1
ATOM 1674 C C . LEU A 1 218 ? -19.679 -9.673 7.397 1.00 92.06 218 LEU A C 1
ATOM 1676 O O . LEU A 1 218 ? -19.095 -8.795 8.026 1.00 92.06 218 LEU A O 1
ATOM 1680 N N . LEU A 1 219 ? -20.205 -9.465 6.187 1.00 90.88 219 LEU A N 1
ATOM 1681 C CA . LEU A 1 219 ? -20.200 -8.164 5.521 1.00 90.88 219 LEU A CA 1
ATOM 1682 C C . LEU A 1 219 ? -20.991 -7.119 6.313 1.00 90.88 219 LEU A C 1
ATOM 1684 O O . LEU A 1 219 ? -20.491 -6.015 6.510 1.00 90.88 219 LEU A O 1
ATOM 1688 N N . ALA A 1 220 ? -22.185 -7.473 6.797 1.00 91.00 220 ALA A N 1
ATOM 1689 C CA . ALA A 1 220 ? -22.997 -6.593 7.635 1.00 91.00 220 ALA A CA 1
ATOM 1690 C C . ALA A 1 220 ? -22.264 -6.225 8.935 1.00 91.00 220 ALA A C 1
ATOM 1692 O O . ALA A 1 220 ? -22.109 -5.044 9.238 1.00 91.00 220 ALA A O 1
ATOM 1693 N N . ALA A 1 221 ? -21.710 -7.217 9.641 1.00 91.88 221 ALA A N 1
ATOM 1694 C CA . ALA A 1 221 ? -20.955 -6.985 10.874 1.00 91.88 221 ALA A CA 1
ATOM 1695 C C . ALA A 1 221 ? -19.682 -6.144 10.646 1.00 91.88 221 ALA A C 1
ATOM 1697 O O . ALA A 1 221 ? -19.332 -5.299 11.469 1.00 91.88 221 ALA A O 1
ATOM 1698 N N . ALA A 1 222 ? -18.991 -6.339 9.517 1.00 90.06 222 ALA A N 1
ATOM 1699 C CA . ALA A 1 222 ? -17.866 -5.493 9.126 1.00 90.06 222 ALA A CA 1
ATOM 1700 C C . ALA A 1 222 ? -18.317 -4.052 8.835 1.00 90.06 222 ALA A C 1
ATOM 1702 O O . ALA A 1 222 ? -17.630 -3.112 9.226 1.00 90.06 222 ALA A O 1
ATOM 1703 N N . GLY A 1 223 ? -19.478 -3.867 8.202 1.00 89.38 223 GLY A N 1
ATOM 1704 C CA . GLY A 1 223 ? -20.089 -2.556 7.994 1.00 89.38 223 GLY A CA 1
ATOM 1705 C C . GLY A 1 223 ? -20.390 -1.826 9.299 1.00 89.38 223 GLY A C 1
ATOM 1706 O O . GLY A 1 223 ? -19.959 -0.690 9.483 1.00 89.38 223 GLY A O 1
ATOM 1707 N N . GLU A 1 224 ? -21.057 -2.488 10.241 1.00 90.88 224 GLU A N 1
ATOM 1708 C CA . GLU A 1 224 ? -21.330 -1.919 11.567 1.00 90.88 224 GLU A CA 1
ATOM 1709 C C . GLU A 1 224 ? -20.041 -1.490 12.279 1.00 90.88 224 GLU A C 1
ATOM 1711 O O . GLU A 1 224 ? -19.985 -0.413 12.876 1.00 90.88 224 GLU A O 1
ATOM 1716 N N . LEU A 1 225 ? -18.979 -2.296 12.170 1.00 90.44 225 LEU A N 1
ATOM 1717 C CA . LEU A 1 225 ? -17.676 -1.954 12.730 1.00 90.44 225 LEU A CA 1
ATOM 1718 C C . LEU A 1 225 ? -17.058 -0.729 12.041 1.00 90.44 225 LEU A C 1
ATOM 1720 O O . LEU A 1 225 ? -16.525 0.140 12.723 1.00 90.44 225 LEU A O 1
ATOM 1724 N N . VAL A 1 226 ? -17.147 -0.616 10.713 1.00 89.62 226 VAL A N 1
ATOM 1725 C CA . VAL A 1 226 ? -16.657 0.568 9.983 1.00 89.62 226 VAL A CA 1
ATOM 1726 C C . VAL A 1 226 ? -17.422 1.826 10.411 1.00 89.62 226 VAL A C 1
ATOM 1728 O O . VAL A 1 226 ? -16.786 2.840 10.683 1.00 89.62 226 VAL A O 1
ATOM 1731 N N . GLN A 1 227 ? -18.752 1.767 10.542 1.00 89.94 227 GLN A N 1
ATOM 1732 C CA . GLN A 1 227 ? -19.563 2.886 11.052 1.00 89.94 227 GLN A CA 1
ATOM 1733 C C . GLN A 1 227 ? -19.179 3.287 12.470 1.00 89.94 227 GLN A C 1
ATOM 1735 O O . GLN A 1 227 ? -19.066 4.471 12.783 1.00 89.94 227 GLN A O 1
ATOM 1740 N N . LEU A 1 228 ? -19.010 2.300 13.346 1.00 90.81 228 LEU A N 1
ATOM 1741 C CA . LEU A 1 228 ? -18.588 2.522 14.717 1.00 90.81 228 LEU A CA 1
ATOM 1742 C C . LEU A 1 228 ? -17.238 3.242 14.750 1.00 90.81 228 LEU A C 1
ATOM 1744 O O . LEU A 1 228 ? -17.144 4.324 15.318 1.00 90.81 228 LEU A O 1
ATOM 1748 N N . MET A 1 229 ? -16.233 2.689 14.067 1.00 90.69 229 MET A N 1
ATOM 1749 C CA . MET A 1 229 ? -14.895 3.272 14.019 1.00 90.69 229 MET A CA 1
ATOM 1750 C C . MET A 1 229 ? -14.894 4.663 13.389 1.00 90.69 229 MET A C 1
ATOM 1752 O O . MET A 1 229 ? -14.147 5.521 13.842 1.00 90.69 229 MET A O 1
ATOM 1756 N N . ALA A 1 230 ? -15.721 4.906 12.372 1.00 90.62 230 ALA A N 1
ATOM 1757 C CA . ALA A 1 230 ? -15.840 6.216 11.747 1.00 90.62 230 ALA A CA 1
ATOM 1758 C C . ALA A 1 230 ? -16.433 7.260 12.699 1.00 90.62 230 ALA A C 1
ATOM 1760 O O . ALA A 1 230 ? -15.893 8.356 12.807 1.00 90.62 230 ALA A O 1
ATOM 1761 N N . ARG A 1 231 ? -17.502 6.915 13.431 1.00 90.69 231 ARG A N 1
ATOM 1762 C CA . ARG A 1 231 ? -18.079 7.799 14.457 1.00 90.69 231 ARG A CA 1
ATOM 1763 C C . ARG A 1 231 ? -17.068 8.105 15.554 1.00 90.69 231 ARG A C 1
ATOM 1765 O O . ARG A 1 231 ? -16.868 9.267 15.878 1.00 90.69 231 ARG A O 1
ATOM 1772 N N . SER A 1 232 ? -16.390 7.078 16.061 1.00 91.06 232 SER A N 1
ATOM 1773 C CA . SER A 1 232 ? -15.341 7.231 17.070 1.00 91.06 232 SER A CA 1
ATOM 1774 C C . SER A 1 232 ? -14.146 8.040 16.546 1.00 91.06 232 SER A C 1
ATOM 1776 O O . SER A 1 232 ? -13.550 8.801 17.288 1.00 91.06 232 SER A O 1
ATOM 1778 N N . ALA A 1 233 ? -13.791 7.925 15.265 1.00 89.88 233 ALA A N 1
ATOM 1779 C CA . ALA A 1 233 ? -12.718 8.717 14.660 1.00 89.88 233 ALA A CA 1
ATOM 1780 C C . ALA A 1 233 ? -13.077 10.203 14.479 1.00 89.88 233 ALA A C 1
ATOM 1782 O O . ALA A 1 233 ? -12.174 11.034 14.387 1.00 89.88 233 ALA A O 1
ATOM 1783 N N . SER A 1 234 ? -14.369 10.530 14.408 1.00 92.19 234 SER A N 1
ATOM 1784 C CA . SER A 1 234 ? -14.865 11.908 14.311 1.00 92.19 234 SER A CA 1
ATOM 1785 C C . SER A 1 234 ? -14.986 12.613 15.667 1.00 92.19 234 SER A C 1
ATOM 1787 O O . SER A 1 234 ? -15.133 13.831 15.689 1.00 92.19 234 SER A O 1
ATOM 1789 N N . ASP A 1 235 ? -14.929 11.870 16.774 1.00 94.50 235 ASP A N 1
ATOM 1790 C CA . ASP A 1 235 ? -15.009 12.387 18.142 1.00 94.50 235 ASP A CA 1
ATOM 1791 C C . ASP A 1 235 ? -13.775 11.937 18.935 1.00 94.50 235 ASP A C 1
ATOM 1793 O O . ASP A 1 235 ? -13.665 10.793 19.378 1.00 94.50 235 ASP A O 1
ATOM 1797 N N . GLU A 1 236 ? -12.816 12.847 19.101 1.00 91.50 236 GLU A N 1
ATOM 1798 C CA . GLU A 1 236 ? -11.536 12.555 19.753 1.00 91.50 236 GLU A CA 1
ATOM 1799 C C . GLU A 1 236 ? -11.692 12.171 21.239 1.00 91.50 236 GLU A C 1
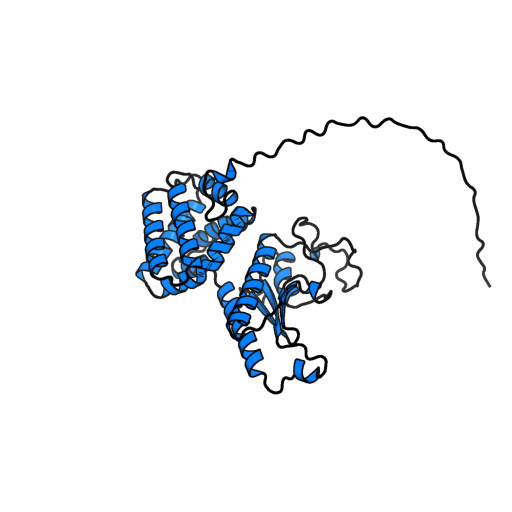ATOM 1801 O O . GLU A 1 236 ? -10.851 11.430 21.770 1.00 91.50 236 GLU A O 1
ATOM 1806 N N . ASP A 1 237 ? -12.787 12.597 21.880 1.00 95.56 237 ASP A N 1
ATOM 1807 C CA . ASP A 1 237 ? -13.115 12.305 23.276 1.00 95.56 237 ASP A CA 1
ATOM 1808 C C . ASP A 1 237 ? -13.941 11.024 23.455 1.00 95.56 237 ASP A C 1
ATOM 1810 O O . ASP A 1 237 ? -14.043 10.518 24.580 1.00 95.56 237 ASP A O 1
ATOM 1814 N N . ALA A 1 238 ? -14.467 10.448 22.367 1.00 96.06 238 ALA A N 1
ATOM 1815 C CA . ALA A 1 238 ? -15.197 9.190 22.413 1.00 96.06 238 ALA A CA 1
ATOM 1816 C C . ALA A 1 238 ? -14.348 8.093 23.068 1.00 96.06 238 ALA A C 1
ATOM 1818 O O . ALA A 1 238 ? -13.185 7.862 22.721 1.00 96.06 238 ALA A O 1
ATOM 1819 N N . VAL A 1 239 ? -14.943 7.387 24.026 1.00 96.50 239 VAL A N 1
ATOM 1820 C CA . VAL A 1 239 ? -14.295 6.275 24.724 1.00 96.50 239 VAL A CA 1
ATOM 1821 C C . VAL A 1 239 ? -14.556 4.983 23.961 1.00 96.50 239 VAL A C 1
ATOM 1823 O O . VAL A 1 239 ? -15.702 4.653 23.663 1.00 96.50 239 VAL A O 1
ATOM 1826 N N . PHE A 1 240 ? -13.500 4.217 23.685 1.00 95.62 240 PHE A N 1
ATOM 1827 C CA . PHE A 1 240 ? -13.629 2.909 23.053 1.00 95.62 240 PHE A CA 1
ATOM 1828 C C . PHE A 1 240 ? -14.210 1.891 24.047 1.00 95.62 240 PHE A C 1
ATOM 1830 O O . PHE A 1 240 ? -13.508 1.378 24.926 1.00 95.62 240 PHE A O 1
ATOM 1837 N N . ALA A 1 241 ? -15.517 1.646 23.949 1.00 96.00 241 ALA A N 1
ATOM 1838 C CA . ALA A 1 241 ? -16.264 0.875 24.934 1.00 96.00 241 ALA A CA 1
ATOM 1839 C C . ALA A 1 241 ? -15.965 -0.633 24.869 1.00 96.00 241 ALA A C 1
ATOM 1841 O O . ALA A 1 241 ? -15.633 -1.196 23.826 1.00 96.00 241 ALA A O 1
ATOM 1842 N N . GLU A 1 242 ? -16.164 -1.336 25.986 1.00 96.69 242 GLU A N 1
ATOM 1843 C CA . GLU A 1 242 ? -15.980 -2.793 26.046 1.00 96.69 242 GLU A CA 1
ATOM 1844 C C . GLU A 1 242 ? -16.925 -3.541 25.087 1.00 96.69 242 GLU A C 1
ATOM 1846 O O . GLU A 1 242 ? -16.537 -4.526 24.457 1.00 96.69 242 GLU A O 1
ATOM 1851 N N . ALA A 1 243 ? -18.161 -3.057 24.924 1.00 95.62 243 ALA A N 1
ATOM 1852 C CA . ALA A 1 243 ? -19.123 -3.628 23.980 1.00 95.62 243 ALA A CA 1
ATOM 1853 C C . ALA A 1 243 ? -18.637 -3.528 22.522 1.00 95.62 243 ALA A C 1
ATOM 1855 O O . ALA A 1 243 ? -18.841 -4.446 21.725 1.00 95.62 243 ALA A O 1
ATOM 1856 N N . ASP A 1 244 ? -17.957 -2.437 22.178 1.00 94.94 244 ASP A N 1
ATOM 1857 C CA . ASP A 1 244 ? -17.379 -2.203 20.855 1.00 94.94 244 ASP A CA 1
ATOM 1858 C C . ASP A 1 244 ? -16.181 -3.113 20.607 1.00 94.94 244 ASP A C 1
ATOM 1860 O O . ASP A 1 244 ? -16.091 -3.755 19.559 1.00 94.94 244 ASP A O 1
ATOM 1864 N N . ALA A 1 245 ? -15.324 -3.267 21.616 1.00 95.38 245 ALA A N 1
ATOM 1865 C CA . ALA A 1 245 ? -14.222 -4.217 21.585 1.00 95.38 245 ALA A CA 1
ATOM 1866 C C . ALA A 1 245 ? -14.714 -5.660 21.392 1.00 95.38 245 ALA A C 1
ATOM 1868 O O . ALA A 1 245 ? -14.198 -6.373 20.533 1.00 95.38 245 ALA A O 1
ATOM 1869 N N . LYS A 1 246 ? -15.764 -6.081 22.113 1.00 96.31 246 LYS A N 1
ATOM 1870 C CA . LYS A 1 246 ? -16.380 -7.411 21.944 1.00 96.31 246 LYS A CA 1
ATOM 1871 C C . LYS A 1 246 ? -16.902 -7.620 20.522 1.00 96.31 246 LYS A C 1
ATOM 1873 O O . LYS A 1 246 ? -16.653 -8.675 19.934 1.00 96.31 246 LYS A O 1
ATOM 1878 N N . ARG A 1 247 ? -17.582 -6.619 19.950 1.00 95.31 247 ARG A N 1
ATOM 1879 C CA . ARG A 1 247 ? -18.065 -6.658 18.558 1.00 95.31 247 ARG A CA 1
ATOM 1880 C C . ARG A 1 247 ? -16.911 -6.788 17.564 1.00 95.31 247 ARG A C 1
ATOM 1882 O O . ARG A 1 247 ? -16.930 -7.685 16.721 1.00 95.31 247 ARG A O 1
ATOM 1889 N N . ALA A 1 248 ? -15.882 -5.955 17.701 1.00 94.88 248 ALA A N 1
ATOM 1890 C CA . ALA A 1 248 ? -14.708 -5.984 16.836 1.00 94.88 248 ALA A CA 1
ATOM 1891 C C . ALA A 1 248 ? -13.967 -7.334 16.915 1.00 94.88 248 ALA A C 1
ATOM 1893 O O . ALA A 1 248 ? -13.689 -7.953 15.885 1.00 94.88 248 ALA A O 1
ATOM 1894 N N . SER A 1 249 ? -13.737 -7.852 18.124 1.00 95.81 249 SER A N 1
ATOM 1895 C CA . SER A 1 249 ? -13.102 -9.157 18.345 1.00 95.81 249 SER A CA 1
ATOM 1896 C C . SER A 1 249 ? -13.919 -10.317 17.768 1.00 95.81 249 SER A C 1
ATOM 1898 O O . SER A 1 249 ? -13.346 -11.255 17.210 1.00 95.81 249 SER A O 1
ATOM 1900 N N . ALA A 1 250 ? -15.254 -10.258 17.827 1.00 95.88 250 ALA A N 1
ATOM 1901 C CA . ALA A 1 250 ? -16.110 -11.269 17.208 1.00 95.88 250 ALA A CA 1
ATOM 1902 C C . ALA A 1 250 ? -15.957 -11.296 15.675 1.00 95.88 250 ALA A C 1
ATOM 1904 O O . ALA A 1 250 ? -15.848 -12.377 15.086 1.00 95.88 250 ALA A O 1
ATOM 1905 N N . VAL A 1 251 ? -15.890 -10.125 15.028 1.00 94.44 251 VAL A N 1
ATOM 1906 C CA . VAL A 1 251 ? -15.632 -10.010 13.581 1.00 94.44 251 VAL A CA 1
ATOM 1907 C C . VAL A 1 251 ? -14.247 -10.559 13.232 1.00 94.44 251 VAL A C 1
ATOM 1909 O O . VAL A 1 251 ? -14.132 -11.390 12.328 1.00 94.44 251 VAL A O 1
ATOM 1912 N N . LEU A 1 252 ? -13.206 -10.178 13.980 1.00 94.62 252 LEU A N 1
ATOM 1913 C CA . LEU A 1 252 ? -11.845 -10.675 13.756 1.00 94.62 252 LEU A CA 1
ATOM 1914 C C . LEU A 1 252 ? -11.740 -12.189 13.924 1.00 94.62 252 LEU A C 1
ATOM 1916 O O . LEU A 1 252 ? -11.105 -12.844 13.102 1.00 94.62 252 LEU A O 1
ATOM 1920 N N . LYS A 1 253 ? -12.405 -12.771 14.928 1.00 95.56 253 LYS A N 1
ATOM 1921 C CA . LYS A 1 253 ? -12.429 -14.226 15.131 1.00 95.56 253 LYS A CA 1
ATOM 1922 C C . LYS A 1 253 ? -13.061 -14.953 13.941 1.00 95.56 253 LYS A C 1
ATOM 1924 O O . LYS A 1 253 ? -12.514 -15.955 13.478 1.00 95.56 253 LYS A O 1
ATOM 1929 N N . LYS A 1 254 ? -14.180 -14.440 13.412 1.00 95.00 254 LYS A N 1
ATOM 1930 C CA . LYS A 1 254 ? -14.833 -14.998 12.212 1.00 95.00 254 LYS A CA 1
ATOM 1931 C C . LYS A 1 254 ? -13.941 -14.887 10.976 1.00 95.00 254 LYS A C 1
ATOM 1933 O O . LYS A 1 254 ? -13.823 -15.853 10.226 1.00 95.00 254 LYS A O 1
ATOM 1938 N N . LEU A 1 255 ? -13.295 -13.737 10.779 1.00 92.62 255 LEU A N 1
ATOM 1939 C CA . LEU A 1 255 ? -12.345 -13.530 9.686 1.00 92.62 255 LEU A CA 1
ATOM 1940 C C . LEU A 1 255 ? -11.154 -14.487 9.794 1.00 92.62 255 LEU A C 1
ATOM 1942 O O . LEU A 1 255 ? -10.852 -15.206 8.844 1.00 92.62 255 LEU A O 1
ATOM 1946 N N . ARG A 1 256 ? -10.536 -14.569 10.975 1.00 94.31 256 ARG A N 1
ATOM 1947 C CA . ARG A 1 256 ? -9.406 -15.456 11.270 1.00 94.31 256 ARG A CA 1
ATOM 1948 C C . ARG A 1 256 ? -9.705 -16.913 10.937 1.00 94.31 256 ARG A C 1
ATOM 1950 O O . ARG A 1 256 ? -8.860 -17.583 10.350 1.00 94.31 256 ARG A O 1
ATOM 1957 N N . ALA A 1 257 ? -10.900 -17.395 11.279 1.00 94.50 257 ALA A N 1
ATOM 1958 C CA . ALA A 1 257 ? -11.319 -18.767 10.997 1.00 94.50 257 ALA A CA 1
ATOM 1959 C C . ALA A 1 257 ? -11.396 -19.084 9.489 1.00 94.50 257 ALA A C 1
ATOM 1961 O O . ALA A 1 257 ? -11.250 -20.241 9.101 1.00 94.50 257 ALA A O 1
ATOM 1962 N N . LYS A 1 258 ? -11.599 -18.070 8.636 1.00 92.50 258 LYS A N 1
ATOM 1963 C CA . LYS A 1 258 ? -11.673 -18.217 7.171 1.00 92.50 258 LYS A CA 1
ATOM 1964 C C . LYS A 1 258 ? -10.319 -18.031 6.473 1.00 92.50 258 LYS A C 1
ATOM 1966 O O . LYS A 1 258 ? -10.164 -18.438 5.323 1.00 92.50 258 LYS A O 1
ATOM 1971 N N . VAL A 1 259 ? -9.328 -17.443 7.145 1.00 91.62 259 VAL A N 1
ATOM 1972 C CA . VAL A 1 259 ? -7.989 -17.223 6.585 1.00 91.62 259 VAL A CA 1
ATOM 1973 C C . VAL A 1 259 ? -7.152 -18.501 6.659 1.00 91.62 259 VAL A C 1
ATOM 1975 O O . VAL A 1 259 ? -7.011 -19.110 7.717 1.00 91.62 259 VAL A O 1
ATOM 1978 N N . LYS A 1 260 ? -6.529 -18.883 5.538 1.00 91.38 260 LYS A N 1
ATOM 1979 C CA . LYS A 1 260 ? -5.566 -20.001 5.480 1.00 91.38 260 LYS A CA 1
ATOM 1980 C C . LYS A 1 260 ? -4.105 -19.555 5.610 1.00 91.38 260 LYS A C 1
ATOM 1982 O O . LYS A 1 260 ? -3.271 -20.335 6.049 1.00 91.38 260 LYS A O 1
ATOM 1987 N N . ILE A 1 261 ? -3.805 -18.307 5.256 1.00 90.19 261 ILE A N 1
ATOM 1988 C CA . ILE A 1 261 ? -2.446 -17.751 5.235 1.00 90.19 261 ILE A CA 1
ATOM 1989 C C . ILE A 1 261 ? -1.994 -17.440 6.668 1.00 90.19 261 ILE A C 1
ATOM 1991 O O . ILE A 1 261 ? -2.636 -16.644 7.352 1.00 90.19 261 ILE A O 1
ATOM 1995 N N . HIS A 1 262 ? -0.890 -18.044 7.119 1.00 92.06 262 HIS A N 1
ATOM 1996 C CA . HIS A 1 262 ? -0.400 -17.894 8.495 1.00 92.06 262 HIS A CA 1
ATOM 1997 C C . HIS A 1 262 ? -0.010 -16.450 8.838 1.00 92.06 262 HIS A C 1
ATOM 1999 O O . HIS A 1 262 ? -0.498 -15.920 9.826 1.00 92.06 262 HIS A O 1
ATOM 2005 N N . ALA A 1 263 ? 0.726 -15.762 7.962 1.00 89.56 263 ALA A N 1
ATOM 2006 C CA . ALA A 1 263 ? 1.089 -14.360 8.187 1.00 89.56 263 ALA A CA 1
ATOM 2007 C C . ALA A 1 263 ? -0.140 -13.450 8.398 1.00 89.56 263 ALA A C 1
ATOM 2009 O O . ALA A 1 263 ? -0.134 -12.555 9.235 1.00 89.56 263 ALA A O 1
ATOM 2010 N N . LEU A 1 264 ? -1.239 -13.715 7.683 1.00 91.12 264 LEU A N 1
ATOM 2011 C CA . LEU A 1 264 ? -2.478 -12.954 7.849 1.00 91.12 264 LEU A CA 1
ATOM 2012 C C . LEU A 1 264 ? -3.214 -13.312 9.151 1.00 91.12 264 LEU A C 1
ATOM 2014 O O . LEU A 1 264 ? -3.918 -12.481 9.720 1.00 91.12 264 LEU A O 1
ATOM 2018 N N . LYS A 1 265 ? -3.057 -14.542 9.640 1.00 94.06 265 LYS A N 1
ATOM 2019 C CA . LYS A 1 265 ? -3.514 -14.914 10.979 1.00 94.06 265 LYS A CA 1
ATOM 2020 C C . LYS A 1 265 ? -2.772 -14.095 12.037 1.00 94.06 265 LYS A C 1
ATOM 2022 O O . LYS A 1 265 ? -3.429 -13.512 12.896 1.00 94.06 265 LYS A O 1
ATOM 2027 N N . ASP A 1 266 ? -1.454 -13.991 11.940 1.00 93.06 266 ASP A N 1
ATOM 2028 C CA . ASP A 1 266 ? -0.655 -13.218 12.898 1.00 93.06 266 ASP A CA 1
ATOM 2029 C C . ASP A 1 266 ? -1.039 -11.728 12.877 1.00 93.06 266 ASP A C 1
ATOM 2031 O O . ASP A 1 266 ? -1.190 -11.103 13.927 1.00 93.06 266 ASP A O 1
ATOM 2035 N N . ASP A 1 267 ? -1.320 -11.180 11.690 1.00 93.31 267 ASP A N 1
ATOM 2036 C CA . ASP A 1 267 ? -1.826 -9.812 11.528 1.00 93.31 267 ASP A CA 1
ATOM 2037 C C . ASP A 1 267 ? -3.166 -9.590 12.240 1.00 93.31 267 ASP A C 1
ATOM 2039 O O . ASP A 1 267 ? -3.355 -8.588 12.934 1.00 93.31 267 ASP A O 1
ATOM 2043 N N . LEU A 1 268 ? -4.104 -10.530 12.099 1.00 94.19 268 LEU A N 1
ATOM 2044 C CA . LEU A 1 268 ? -5.395 -10.469 12.787 1.00 94.19 268 LEU A CA 1
ATOM 2045 C C . LEU A 1 268 ? -5.243 -10.582 14.308 1.00 94.19 268 LEU A C 1
ATOM 2047 O O . LEU A 1 268 ? -5.973 -9.910 15.037 1.00 94.19 268 LEU A O 1
ATOM 2051 N N . ASP A 1 269 ? -4.294 -11.388 14.785 1.00 94.25 269 ASP A N 1
ATOM 2052 C CA . ASP A 1 269 ? -4.003 -11.516 16.216 1.00 94.25 269 ASP A CA 1
ATOM 2053 C C . ASP A 1 269 ? -3.399 -10.223 16.773 1.00 94.25 269 ASP A C 1
ATOM 2055 O O . ASP A 1 269 ? -3.806 -9.766 17.841 1.00 94.25 269 ASP A O 1
ATOM 2059 N N . ALA A 1 270 ? -2.501 -9.576 16.026 1.00 94.19 270 ALA A N 1
ATOM 2060 C CA . ALA A 1 270 ? -1.944 -8.278 16.395 1.00 94.19 270 ALA A CA 1
ATOM 2061 C C . ALA A 1 270 ? -3.030 -7.190 16.492 1.00 94.19 270 ALA A C 1
ATOM 2063 O O . ALA A 1 270 ? -2.999 -6.372 17.415 1.00 94.19 270 ALA A O 1
ATOM 2064 N N . ILE A 1 271 ? -4.014 -7.191 15.582 1.00 94.69 271 ILE A N 1
ATOM 2065 C CA . ILE A 1 271 ? -5.179 -6.296 15.677 1.00 94.69 271 ILE A CA 1
ATOM 2066 C C . ILE A 1 271 ? -6.026 -6.652 16.911 1.00 94.69 271 ILE A C 1
ATOM 2068 O O . ILE A 1 271 ? -6.412 -5.754 17.659 1.00 94.69 271 ILE A O 1
ATOM 2072 N N . GLY A 1 272 ? -6.294 -7.938 17.157 1.00 94.88 272 GLY A N 1
ATOM 2073 C CA . GLY A 1 272 ? -7.087 -8.397 18.304 1.00 94.88 272 GLY A CA 1
ATOM 2074 C C . GLY A 1 272 ? -6.484 -7.979 19.647 1.00 94.88 272 GLY A C 1
ATOM 2075 O O . GLY A 1 272 ? -7.149 -7.328 20.451 1.00 94.88 272 GLY A O 1
ATOM 2076 N N . GLN A 1 273 ? -5.189 -8.238 19.845 1.00 94.44 273 GLN A N 1
ATOM 2077 C CA . GLN A 1 273 ? -4.447 -7.788 21.030 1.00 94.44 273 GLN A CA 1
ATOM 2078 C C . GLN A 1 273 ? -4.516 -6.269 21.194 1.00 94.44 273 GLN A C 1
ATOM 2080 O O . GLN A 1 273 ? -4.598 -5.746 22.307 1.00 94.44 273 GLN A O 1
ATOM 2085 N N . ARG A 1 274 ? -4.473 -5.534 20.079 1.00 94.81 274 ARG A N 1
ATOM 2086 C CA . ARG A 1 274 ? -4.534 -4.080 20.115 1.00 94.81 274 ARG A CA 1
ATOM 2087 C C . ARG A 1 274 ? -5.894 -3.572 20.580 1.00 94.81 274 ARG A C 1
ATOM 2089 O O . ARG A 1 274 ? -5.918 -2.648 21.388 1.00 94.81 274 ARG A O 1
ATOM 2096 N N . ILE A 1 275 ? -6.984 -4.174 20.110 1.00 95.00 275 ILE A N 1
ATOM 2097 C CA . ILE A 1 275 ? -8.358 -3.848 20.521 1.00 95.00 275 ILE A CA 1
ATOM 2098 C C . ILE A 1 275 ? -8.521 -4.004 22.035 1.00 95.00 275 ILE A C 1
ATOM 2100 O O . ILE A 1 275 ? -9.024 -3.096 22.690 1.00 95.00 275 ILE A O 1
ATOM 2104 N N . GLU A 1 276 ? -8.026 -5.100 22.612 1.00 94.62 276 GLU A N 1
ATOM 2105 C CA . GLU A 1 276 ? -8.093 -5.341 24.060 1.00 94.62 276 GLU A CA 1
ATOM 2106 C C . GLU A 1 276 ? -7.326 -4.283 24.866 1.00 94.62 276 GLU A C 1
ATOM 2108 O O . GLU A 1 276 ? -7.777 -3.814 25.909 1.00 94.62 276 GLU A O 1
ATOM 2113 N N . GLN A 1 277 ? -6.169 -3.846 24.366 1.00 94.44 277 GLN A N 1
ATOM 2114 C CA . GLN A 1 277 ? -5.320 -2.877 25.060 1.00 94.44 277 GLN A CA 1
ATOM 2115 C C . GLN A 1 277 ? -5.890 -1.456 25.121 1.00 94.44 277 GLN A C 1
ATOM 2117 O O . GLN A 1 277 ? -5.387 -0.652 25.924 1.00 94.44 277 GLN A O 1
ATOM 2122 N N . VAL A 1 278 ? -6.852 -1.137 24.250 1.00 95.00 278 VAL A N 1
ATOM 2123 C CA . VAL A 1 278 ? -7.403 0.212 24.075 1.00 95.00 278 VAL A CA 1
ATOM 2124 C C . VAL A 1 278 ? -8.803 0.385 24.660 1.00 95.00 278 VAL A C 1
ATOM 2126 O O . VAL A 1 278 ? -9.327 1.494 24.629 1.00 95.00 278 VAL A O 1
ATOM 2129 N N . ILE A 1 279 ? -9.378 -0.668 25.249 1.00 96.62 279 ILE A N 1
ATOM 2130 C CA . ILE A 1 279 ? -10.656 -0.598 25.968 1.00 96.62 279 ILE A CA 1
ATOM 2131 C C . ILE A 1 279 ? -10.592 0.487 27.050 1.00 96.62 279 ILE A C 1
ATOM 2133 O O . ILE A 1 279 ? -9.618 0.579 27.801 1.00 96.62 279 ILE A O 1
ATOM 2137 N N . GLY A 1 280 ? -11.631 1.321 27.106 1.00 97.06 280 GLY A N 1
ATOM 2138 C CA . GLY A 1 280 ? -11.760 2.405 28.079 1.00 97.06 280 GLY A CA 1
ATOM 2139 C C . GLY A 1 280 ? -10.868 3.618 27.802 1.00 97.06 280 GLY A C 1
ATOM 2140 O O . GLY A 1 280 ? -10.864 4.559 28.592 1.00 97.06 280 GLY A O 1
ATOM 2141 N N . ARG A 1 281 ? -10.110 3.628 26.698 1.00 97.00 281 ARG A N 1
ATOM 2142 C CA . ARG A 1 281 ? -9.311 4.790 26.286 1.00 97.00 281 ARG A CA 1
ATOM 2143 C C . ARG A 1 281 ? -10.114 5.713 25.384 1.00 97.00 281 ARG A C 1
ATOM 2145 O O . ARG A 1 281 ? -10.957 5.250 24.616 1.00 97.00 281 ARG A O 1
ATOM 2152 N N . ARG A 1 282 ? -9.796 7.008 25.435 1.00 97.31 282 ARG A N 1
ATOM 2153 C CA . ARG A 1 282 ? -10.310 7.988 24.468 1.00 97.31 282 ARG A CA 1
ATOM 2154 C C . ARG A 1 282 ? -9.703 7.749 23.095 1.00 97.31 282 ARG A C 1
ATOM 2156 O O . ARG A 1 282 ? -8.536 7.351 23.008 1.00 97.31 282 ARG A O 1
ATOM 2163 N N . MET A 1 283 ? -10.438 8.042 22.030 1.00 95.81 283 MET A N 1
ATOM 2164 C CA . MET A 1 283 ? -9.959 7.793 20.675 1.00 95.81 283 MET A CA 1
ATOM 2165 C C . MET A 1 283 ? -8.685 8.546 20.322 1.00 95.81 283 MET A C 1
ATOM 2167 O O . MET A 1 283 ? -7.806 7.956 19.690 1.00 95.81 283 MET A O 1
ATOM 2171 N N . GLN A 1 284 ? -8.506 9.768 20.823 1.00 96.25 284 GLN A N 1
ATOM 2172 C CA . GLN A 1 284 ? -7.233 10.480 20.710 1.00 96.25 284 GLN A CA 1
ATOM 2173 C C . GLN A 1 284 ? -6.058 9.642 21.245 1.00 96.25 284 GLN A C 1
ATOM 2175 O O . GLN A 1 284 ? -5.054 9.443 20.563 1.00 96.25 284 GLN A O 1
ATOM 2180 N N . GLN A 1 285 ? -6.211 9.052 22.434 1.00 96.69 285 GLN A N 1
ATOM 2181 C CA . GLN A 1 285 ? -5.184 8.215 23.064 1.00 96.69 285 GLN A CA 1
ATOM 2182 C C . GLN A 1 285 ? -4.949 6.909 22.295 1.00 96.69 285 GLN A C 1
ATOM 2184 O O . GLN A 1 285 ? -3.827 6.392 22.266 1.00 96.69 285 GLN A O 1
ATOM 2189 N N . VAL A 1 286 ? -6.001 6.350 21.688 1.00 96.19 286 VAL A N 1
ATOM 2190 C CA . VAL A 1 286 ? -5.890 5.171 20.822 1.00 96.19 286 VAL A CA 1
ATOM 2191 C C . VAL A 1 286 ? -5.037 5.497 19.600 1.00 96.19 286 VAL A C 1
ATOM 2193 O O . VAL A 1 286 ? -4.061 4.783 19.348 1.00 96.19 286 VAL A O 1
ATOM 2196 N N . ILE A 1 287 ? -5.363 6.584 18.894 1.00 96.06 287 ILE A N 1
ATOM 2197 C CA . ILE A 1 287 ? -4.661 7.044 17.690 1.00 96.06 287 ILE A CA 1
ATOM 2198 C C . ILE A 1 287 ? -3.207 7.387 18.016 1.00 96.06 287 ILE A C 1
ATOM 2200 O O . ILE A 1 287 ? -2.300 6.837 17.391 1.00 96.06 287 ILE A O 1
ATOM 2204 N N . GLU A 1 288 ? -2.958 8.197 19.048 1.00 95.94 288 GLU A N 1
ATOM 2205 C CA . GLU A 1 288 ? -1.600 8.525 19.496 1.00 95.94 288 GLU A CA 1
ATOM 2206 C C . GLU A 1 288 ? -0.775 7.274 19.788 1.00 95.94 288 GLU A C 1
ATOM 2208 O O . GLU A 1 288 ? 0.411 7.189 19.465 1.00 95.94 288 GLU A O 1
ATOM 2213 N N . SER A 1 289 ? -1.393 6.275 20.412 1.00 95.88 289 SER A N 1
ATOM 2214 C CA . SER A 1 289 ? -0.684 5.055 20.745 1.00 95.88 289 SER A CA 1
ATOM 2215 C C . SER A 1 289 ? -0.412 4.193 19.502 1.00 95.88 289 SER A C 1
ATOM 2217 O O . SER A 1 289 ? 0.656 3.585 19.452 1.00 95.88 289 SER A O 1
ATOM 2219 N N . LEU A 1 290 ? -1.277 4.194 18.477 1.00 95.81 290 LEU A N 1
ATOM 2220 C CA . LEU A 1 290 ? -0.992 3.569 17.171 1.00 95.81 290 LEU A CA 1
ATOM 2221 C C . LEU A 1 290 ? 0.141 4.297 16.429 1.00 95.81 290 LEU A C 1
ATOM 2223 O O . LEU A 1 290 ? 0.987 3.666 15.802 1.00 95.81 290 LEU A O 1
ATOM 2227 N N . MET A 1 291 ? 0.212 5.622 16.559 1.00 96.25 291 MET A N 1
ATOM 2228 C CA . MET A 1 291 ? 1.295 6.437 16.000 1.00 96.25 291 MET A CA 1
ATOM 2229 C C . MET A 1 291 ? 2.646 6.205 16.694 1.00 96.25 291 MET A C 1
ATOM 2231 O O . MET A 1 291 ? 3.682 6.568 16.135 1.00 96.25 291 MET A O 1
ATOM 2235 N N . ARG A 1 292 ? 2.668 5.613 17.896 1.00 95.62 292 ARG A N 1
ATOM 2236 C CA . ARG A 1 292 ? 3.894 5.349 18.675 1.00 95.62 292 ARG A CA 1
ATOM 2237 C C . ARG A 1 292 ? 4.314 3.877 18.693 1.00 95.62 292 ARG A C 1
ATOM 2239 O O . ARG A 1 292 ? 5.493 3.602 18.892 1.00 95.62 292 ARG A O 1
ATOM 2246 N N . GLN A 1 293 ? 3.382 2.941 18.526 1.00 94.75 293 GLN A N 1
ATOM 2247 C CA . GLN A 1 293 ? 3.621 1.500 18.676 1.00 94.75 293 GLN A CA 1
ATOM 2248 C C . GLN A 1 293 ? 3.332 0.766 17.376 1.00 94.75 293 GLN A C 1
ATOM 2250 O O . GLN A 1 293 ? 2.263 0.941 16.799 1.00 94.75 293 GLN A O 1
ATOM 2255 N N . LYS A 1 294 ? 4.263 -0.081 16.935 1.00 94.38 294 LYS A N 1
ATOM 2256 C CA . LYS A 1 294 ? 4.063 -0.924 15.751 1.00 94.38 294 LYS A CA 1
ATOM 2257 C C . LYS A 1 294 ? 3.110 -2.094 16.062 1.00 94.38 294 LYS A C 1
ATOM 2259 O O . LYS A 1 294 ? 3.001 -2.480 17.231 1.00 94.38 294 LYS A O 1
ATOM 2264 N N . PRO A 1 295 ? 2.453 -2.690 15.050 1.00 93.50 295 PRO A N 1
ATOM 2265 C CA . PRO A 1 295 ? 1.705 -3.933 15.235 1.00 93.50 295 PRO A CA 1
ATOM 2266 C C . PRO A 1 295 ? 2.547 -5.025 15.910 1.00 93.50 295 PRO A C 1
ATOM 2268 O O . PRO A 1 295 ? 3.731 -5.167 15.610 1.00 93.50 295 PRO A O 1
ATOM 2271 N N . GLY A 1 296 ? 1.947 -5.775 16.840 1.00 88.62 296 GLY A N 1
ATOM 2272 C CA . GLY A 1 296 ? 2.608 -6.875 17.557 1.00 88.62 296 GLY A CA 1
ATOM 2273 C C . GLY A 1 296 ? 3.647 -6.455 18.609 1.00 88.62 296 GLY A C 1
ATOM 2274 O O . GLY A 1 296 ? 4.242 -7.313 19.256 1.00 88.62 296 GLY A O 1
ATOM 2275 N N . GLN A 1 297 ? 3.878 -5.155 18.821 1.00 84.69 297 GLN A N 1
ATOM 2276 C CA . GLN A 1 297 ? 4.844 -4.686 19.813 1.00 84.69 297 GLN A CA 1
ATOM 2277 C C . GLN A 1 297 ? 4.231 -4.691 21.233 1.00 84.69 297 GLN A C 1
ATOM 2279 O O . GLN A 1 297 ? 3.209 -4.036 21.456 1.00 84.69 297 GLN A O 1
ATOM 2284 N N . PRO A 1 298 ? 4.842 -5.363 22.230 1.00 73.00 298 PRO A N 1
ATOM 2285 C CA . PRO A 1 298 ? 4.324 -5.363 23.597 1.00 73.00 298 PRO A CA 1
ATOM 2286 C C . PRO A 1 298 ? 4.454 -3.976 24.252 1.00 73.00 298 PRO A C 1
ATOM 2288 O O . PRO A 1 298 ? 5.438 -3.264 24.031 1.00 73.00 298 PRO A O 1
ATOM 2291 N N . LYS A 1 299 ? 3.491 -3.611 25.121 1.00 64.25 299 LYS A N 1
ATOM 2292 C CA . LYS A 1 299 ? 3.414 -2.301 25.815 1.00 64.25 299 LYS A CA 1
ATOM 2293 C C . LYS A 1 299 ? 4.738 -1.861 26.462 1.00 64.25 299 LYS A C 1
ATOM 2295 O O . LYS A 1 299 ? 5.060 -0.675 26.437 1.00 64.25 299 LYS A O 1
ATOM 2300 N N . ASN A 1 300 ? 5.518 -2.804 26.992 1.00 63.12 300 ASN A N 1
ATOM 2301 C CA . ASN A 1 300 ? 6.731 -2.513 27.761 1.00 63.12 300 ASN A CA 1
ATOM 2302 C C . ASN A 1 300 ? 7.972 -2.228 26.895 1.00 63.12 300 ASN A C 1
ATOM 2304 O O . ASN A 1 300 ? 8.953 -1.692 27.402 1.00 63.12 300 ASN A O 1
ATOM 2308 N N . ALA A 1 301 ? 7.945 -2.519 25.589 1.00 59.75 301 ALA A N 1
ATOM 2309 C CA . ALA A 1 301 ? 9.123 -2.358 24.732 1.00 59.75 301 ALA A CA 1
ATOM 2310 C C . ALA A 1 301 ? 9.478 -0.887 24.426 1.00 59.75 301 ALA A C 1
ATOM 2312 O O . ALA A 1 301 ? 10.608 -0.598 24.042 1.00 59.75 301 ALA A O 1
ATOM 2313 N N . VAL A 1 302 ? 8.540 0.055 24.594 1.00 54.31 302 VAL A N 1
ATOM 2314 C CA . VAL A 1 302 ? 8.770 1.484 24.289 1.00 54.31 302 VAL A CA 1
ATOM 2315 C C . VAL A 1 302 ? 9.391 2.242 25.472 1.00 54.31 302 VAL A C 1
ATOM 2317 O O . VAL A 1 302 ? 10.109 3.216 25.264 1.00 54.31 302 VAL A O 1
ATOM 2320 N N . ALA A 1 303 ? 9.208 1.767 26.709 1.00 53.50 303 ALA A N 1
ATOM 2321 C CA . ALA A 1 303 ? 9.767 2.414 27.902 1.00 53.50 303 ALA A CA 1
ATOM 2322 C C . ALA A 1 303 ? 11.305 2.287 28.016 1.00 53.50 303 ALA A C 1
ATOM 2324 O O . ALA A 1 303 ? 11.924 3.014 28.788 1.00 53.50 303 ALA A O 1
ATOM 2325 N N . ALA A 1 304 ? 11.936 1.408 27.227 1.00 49.16 304 ALA A N 1
ATOM 2326 C CA . ALA A 1 304 ? 13.363 1.086 27.330 1.00 49.16 304 ALA A CA 1
ATOM 2327 C C . ALA A 1 304 ? 14.305 1.959 26.471 1.00 49.16 304 ALA A C 1
ATOM 2329 O O . ALA A 1 304 ? 15.515 1.746 26.488 1.00 49.16 304 ALA A O 1
ATOM 2330 N N . LYS A 1 305 ? 13.802 2.957 25.730 1.00 48.59 305 LYS A N 1
ATOM 2331 C CA . LYS A 1 305 ? 14.648 3.908 24.981 1.00 48.59 305 LYS A CA 1
ATOM 2332 C C . LYS A 1 305 ? 14.362 5.352 25.389 1.00 48.59 305 LYS A C 1
ATOM 2334 O O . LYS A 1 305 ? 13.811 6.135 24.622 1.00 48.59 305 LYS A O 1
ATOM 2339 N N . LYS A 1 306 ? 14.801 5.728 26.593 1.00 41.41 306 LYS A N 1
ATOM 2340 C CA . LYS A 1 306 ? 15.161 7.129 26.854 1.00 41.41 306 LYS A CA 1
ATOM 2341 C C . LYS A 1 306 ? 16.397 7.439 25.996 1.00 41.41 306 LYS A C 1
ATOM 2343 O O . LYS A 1 306 ? 17.374 6.696 26.097 1.00 41.41 306 LYS A O 1
ATOM 2348 N N . PRO A 1 307 ? 16.398 8.480 25.148 1.00 44.03 307 PRO A N 1
ATOM 2349 C CA . PRO A 1 307 ? 17.626 8.906 24.497 1.00 44.03 307 PRO A CA 1
ATOM 2350 C C . PRO A 1 307 ? 18.605 9.344 25.589 1.00 44.03 307 PRO A C 1
ATOM 2352 O O . PRO A 1 307 ? 18.273 10.184 26.427 1.00 44.03 307 PRO A O 1
ATOM 2355 N N . ALA A 1 308 ? 19.795 8.745 25.607 1.00 41.19 308 ALA A N 1
ATOM 2356 C CA . ALA A 1 308 ? 20.895 9.251 26.409 1.00 41.19 308 ALA A CA 1
ATOM 2357 C C . ALA A 1 308 ? 21.135 10.706 25.988 1.00 41.19 308 ALA A C 1
ATOM 2359 O O . ALA A 1 308 ? 21.462 10.983 24.833 1.00 41.19 308 ALA A O 1
ATOM 2360 N N . ALA A 1 309 ? 20.908 11.638 26.911 1.00 41.22 309 ALA A N 1
ATOM 2361 C CA . ALA A 1 309 ? 21.207 13.042 26.710 1.00 41.22 309 ALA A CA 1
ATOM 2362 C C . ALA A 1 309 ? 22.722 13.190 26.525 1.00 41.22 309 ALA A C 1
ATOM 2364 O O . ALA A 1 309 ? 23.486 13.201 27.489 1.00 41.22 309 ALA A O 1
ATOM 2365 N N . ALA A 1 310 ? 23.169 13.287 25.274 1.00 41.22 310 ALA A N 1
ATOM 2366 C CA . ALA A 1 310 ? 24.517 13.720 24.956 1.00 41.22 310 ALA A CA 1
ATOM 2367 C C . ALA A 1 310 ? 24.604 15.230 25.215 1.00 41.22 310 ALA A C 1
ATOM 2369 O O . ALA A 1 310 ? 24.406 16.053 24.322 1.00 41.22 310 ALA A O 1
ATOM 2370 N N . VAL A 1 311 ? 24.889 15.593 26.466 1.00 39.03 311 VAL A N 1
ATOM 2371 C CA . VAL A 1 311 ? 25.331 16.935 26.847 1.00 39.03 311 VAL A CA 1
ATOM 2372 C C . VAL A 1 311 ? 26.704 17.160 26.210 1.00 39.03 311 VAL A C 1
ATOM 2374 O O . VAL A 1 311 ? 27.737 16.794 26.768 1.00 39.03 311 VAL A O 1
ATOM 2377 N N . LYS A 1 312 ? 26.735 17.750 25.012 1.00 43.56 312 LYS A N 1
ATOM 2378 C CA . LYS A 1 312 ? 27.959 18.356 24.482 1.00 43.56 312 LYS A CA 1
ATOM 2379 C C . LYS A 1 312 ? 28.132 19.717 25.153 1.00 43.56 312 LYS A C 1
ATOM 2381 O O . LYS A 1 312 ? 27.375 20.646 24.889 1.00 43.56 312 LYS A O 1
ATOM 2386 N N . LYS A 1 313 ? 29.126 19.816 26.041 1.00 38.84 313 LYS A N 1
ATOM 2387 C CA . LYS A 1 313 ? 29.622 21.092 26.576 1.00 38.84 313 LYS A CA 1
ATOM 2388 C C . LYS A 1 313 ? 30.046 22.014 25.417 1.00 38.84 313 LYS A C 1
ATOM 2390 O O . LYS A 1 313 ? 30.655 21.521 24.465 1.00 38.84 313 LYS A O 1
ATOM 2395 N N . PRO A 1 314 ? 29.796 23.330 25.498 1.00 35.53 314 PRO A N 1
ATOM 2396 C CA . PRO A 1 314 ? 30.334 24.279 24.535 1.00 35.53 314 PRO A CA 1
ATOM 2397 C C . PRO A 1 314 ? 31.855 24.374 24.706 1.00 35.53 314 PRO A C 1
ATOM 2399 O O . PRO A 1 314 ? 32.358 24.732 25.771 1.00 35.53 314 PRO A O 1
ATOM 2402 N N . VAL A 1 315 ? 32.594 24.028 23.652 1.00 41.91 315 VAL A N 1
ATOM 2403 C CA . VAL A 1 315 ? 34.032 24.292 23.554 1.00 41.91 315 VAL A CA 1
ATOM 2404 C C . VAL A 1 315 ? 34.202 25.747 23.129 1.00 41.91 315 VAL A C 1
ATOM 2406 O O . VAL A 1 315 ? 33.740 26.152 22.065 1.00 41.91 315 VAL A O 1
ATOM 2409 N N . ALA A 1 316 ? 34.857 26.535 23.979 1.00 40.44 316 ALA A N 1
ATOM 2410 C CA . ALA A 1 316 ? 35.238 27.909 23.692 1.00 40.44 316 ALA A CA 1
ATOM 2411 C C . ALA A 1 316 ? 36.274 27.953 22.556 1.00 40.44 316 ALA A C 1
ATOM 2413 O O . ALA A 1 316 ? 37.402 27.483 22.705 1.00 40.44 316 ALA A O 1
ATOM 2414 N N . THR A 1 317 ? 35.913 28.547 21.421 1.00 39.53 317 THR A N 1
ATOM 2415 C CA . THR A 1 317 ? 36.856 28.859 20.342 1.00 39.53 317 THR A CA 1
ATOM 2416 C C . THR A 1 317 ? 37.635 30.129 20.672 1.00 39.53 317 THR A C 1
ATOM 2418 O O . THR A 1 317 ? 37.087 31.233 20.675 1.00 39.53 317 THR A O 1
ATOM 2421 N N . LYS A 1 318 ? 38.939 29.964 20.929 1.00 40.38 318 LYS A N 1
ATOM 2422 C CA . LYS A 1 318 ? 39.937 31.041 20.961 1.00 40.38 318 LYS A CA 1
ATOM 2423 C C . LYS A 1 318 ? 39.997 31.737 19.595 1.00 40.38 318 LYS A C 1
ATOM 2425 O O . LYS A 1 318 ? 40.229 31.088 18.578 1.00 40.38 318 LYS A O 1
ATOM 2430 N N . LYS A 1 319 ? 39.847 33.064 19.589 1.00 39.66 319 LYS A N 1
ATOM 2431 C CA . LYS A 1 319 ? 40.227 33.932 18.466 1.00 39.66 319 LYS A CA 1
ATOM 2432 C C . LYS A 1 319 ? 41.750 33.894 18.308 1.00 39.66 319 LYS A C 1
ATOM 2434 O O . LYS A 1 319 ? 42.459 34.282 19.231 1.00 39.66 319 LYS A O 1
ATOM 2439 N N . ALA A 1 320 ? 42.231 33.477 17.142 1.00 42.00 320 ALA A N 1
ATOM 2440 C CA . ALA A 1 320 ? 43.593 33.733 16.691 1.00 42.00 320 ALA A CA 1
ATOM 2441 C C . ALA A 1 320 ? 43.526 34.651 15.465 1.00 42.00 320 ALA A C 1
ATOM 2443 O O . ALA A 1 320 ? 42.966 34.301 14.429 1.00 42.00 320 ALA A O 1
ATOM 2444 N N . SER A 1 321 ? 44.054 35.858 15.633 1.00 43.75 321 SER A N 1
ATOM 2445 C CA . SER A 1 321 ? 44.316 36.842 14.590 1.00 43.75 321 SER A CA 1
ATOM 2446 C C . SER A 1 321 ? 45.461 36.366 13.697 1.00 43.75 321 SER A C 1
ATOM 2448 O O . SER A 1 321 ? 46.550 36.110 14.208 1.00 43.75 321 SER A O 1
ATOM 2450 N N . VAL A 1 322 ? 45.256 36.313 12.379 1.00 47.16 322 VAL A N 1
ATOM 2451 C CA . VAL A 1 322 ? 46.351 36.178 11.408 1.00 47.16 322 VAL A CA 1
ATOM 2452 C C . VAL A 1 322 ? 46.242 37.274 10.354 1.00 47.16 322 VAL A C 1
ATOM 2454 O O . VAL A 1 322 ? 45.165 37.609 9.863 1.00 47.16 322 VAL A O 1
ATOM 2457 N N . ALA A 1 323 ? 47.404 37.869 10.109 1.00 40.78 323 ALA A N 1
ATOM 2458 C CA . ALA A 1 323 ? 47.657 39.102 9.399 1.00 40.78 323 ALA A CA 1
ATOM 2459 C C . ALA A 1 323 ? 47.390 39.033 7.888 1.00 40.78 323 ALA A C 1
ATOM 2461 O O . ALA A 1 323 ? 47.573 38.01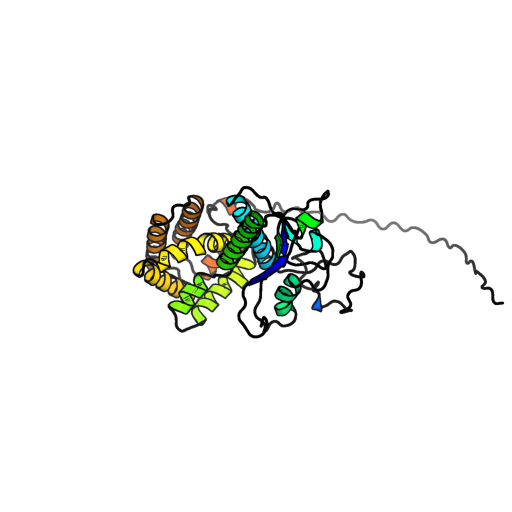7 7.222 1.00 40.78 323 ALA A O 1
ATOM 2462 N N . LYS A 1 324 ? 47.016 40.199 7.360 1.00 47.25 324 LYS A N 1
ATOM 2463 C CA . LYS A 1 324 ? 46.824 40.533 5.949 1.00 47.25 324 LYS A CA 1
ATOM 2464 C C . LYS A 1 324 ? 48.195 40.772 5.296 1.00 47.25 324 LYS A C 1
ATOM 2466 O O . LYS A 1 324 ? 48.964 41.586 5.802 1.00 47.25 324 LYS A O 1
ATOM 2471 N N . LYS A 1 325 ? 48.478 40.148 4.148 1.00 46.97 325 LYS A N 1
ATOM 2472 C CA . LYS A 1 325 ? 49.556 40.567 3.230 1.00 46.97 325 LYS A CA 1
ATOM 2473 C C . LYS A 1 325 ? 49.015 40.582 1.788 1.00 46.97 325 LYS A C 1
ATOM 2475 O O . LYS A 1 325 ? 48.286 39.655 1.439 1.00 46.97 325 LYS A O 1
ATOM 2480 N N . PRO A 1 326 ? 49.286 41.623 0.977 1.00 52.19 326 PRO A N 1
ATOM 2481 C CA . PRO A 1 326 ? 48.655 41.798 -0.329 1.00 52.19 326 PRO A CA 1
ATOM 2482 C C . PRO A 1 326 ? 49.492 41.176 -1.455 1.00 52.19 326 PRO A C 1
ATOM 2484 O O . PRO A 1 326 ? 50.720 41.178 -1.388 1.00 52.19 326 PRO A O 1
ATOM 2487 N N . ALA A 1 327 ? 48.832 40.713 -2.519 1.00 42.84 327 ALA A N 1
ATOM 2488 C CA . ALA A 1 327 ? 49.489 40.324 -3.764 1.00 42.84 327 ALA A CA 1
ATOM 2489 C C . ALA A 1 327 ? 48.772 40.928 -4.984 1.00 42.84 327 ALA A C 1
ATOM 2491 O O . ALA A 1 327 ? 47.643 40.578 -5.310 1.00 42.84 327 ALA A O 1
ATOM 2492 N N . ALA A 1 328 ? 49.479 41.897 -5.565 1.00 43.69 328 ALA A N 1
ATOM 2493 C CA . ALA A 1 328 ? 49.697 42.220 -6.973 1.00 43.69 328 ALA A CA 1
ATOM 2494 C C . ALA A 1 328 ? 48.617 41.939 -8.041 1.00 43.69 328 ALA A C 1
ATOM 2496 O O . ALA A 1 328 ? 48.216 40.816 -8.330 1.00 43.69 328 ALA A O 1
ATOM 2497 N N . SER A 1 329 ? 48.320 43.028 -8.747 1.00 45.50 329 SER A N 1
ATOM 2498 C CA . SER A 1 329 ? 47.693 43.143 -10.060 1.00 45.50 329 SER A CA 1
ATOM 2499 C C . SER A 1 329 ? 48.475 42.462 -11.192 1.00 45.50 329 SER A C 1
ATOM 2501 O O . SER A 1 329 ? 49.679 42.681 -11.320 1.00 45.50 329 SER A O 1
ATOM 2503 N N . ALA A 1 330 ? 47.769 41.816 -12.122 1.00 47.50 330 ALA A N 1
ATOM 2504 C CA . ALA A 1 330 ? 48.254 41.589 -13.484 1.00 47.50 330 ALA A CA 1
ATOM 2505 C C . ALA A 1 330 ? 47.114 41.804 -14.497 1.00 47.50 330 ALA A C 1
ATOM 2507 O O . ALA A 1 330 ? 46.178 41.014 -14.592 1.00 47.50 330 ALA A O 1
ATOM 2508 N N . LYS A 1 331 ? 47.206 42.910 -15.249 1.00 45.41 331 LYS A N 1
ATOM 2509 C CA . LYS A 1 331 ? 46.404 43.214 -16.444 1.00 45.41 331 LYS A CA 1
ATOM 2510 C C . LYS A 1 331 ? 46.790 42.247 -17.569 1.00 45.41 331 LYS A C 1
ATOM 2512 O O . LYS A 1 331 ? 47.965 42.178 -17.922 1.00 45.41 331 LYS A O 1
ATOM 2517 N N . LYS A 1 332 ? 45.812 41.588 -18.200 1.00 52.66 332 LYS A N 1
ATOM 2518 C CA . LYS A 1 332 ? 45.984 40.931 -19.507 1.00 52.66 332 LYS A CA 1
ATOM 2519 C C . LYS A 1 332 ? 45.266 41.737 -20.593 1.00 52.66 332 LYS A C 1
ATOM 2521 O O . LYS A 1 332 ? 44.089 42.058 -20.472 1.00 52.66 332 LYS A O 1
ATOM 2526 N N . LYS A 1 333 ? 46.049 42.092 -21.611 1.00 50.75 333 LYS A N 1
ATOM 2527 C CA . LYS A 1 333 ? 45.705 42.799 -22.851 1.00 50.75 333 LYS A CA 1
ATOM 2528 C C . LYS A 1 333 ? 44.838 41.909 -23.753 1.00 50.75 333 LYS A C 1
ATOM 2530 O O . LYS A 1 333 ? 45.122 40.723 -23.885 1.00 50.75 333 LYS A O 1
ATOM 2535 N N . ALA A 1 334 ? 43.845 42.511 -24.402 1.00 47.88 334 ALA A N 1
ATOM 2536 C CA . ALA A 1 334 ? 43.145 41.963 -25.564 1.00 47.88 334 ALA A CA 1
ATOM 2537 C C . ALA A 1 334 ? 43.977 42.146 -26.849 1.00 47.88 334 ALA A C 1
ATOM 2539 O O . ALA A 1 334 ? 44.837 43.033 -26.879 1.00 47.88 334 ALA A O 1
ATOM 2540 N N . PRO A 1 335 ? 43.652 41.427 -27.935 1.00 60.25 335 PRO A N 1
ATOM 2541 C CA . PRO A 1 335 ? 43.915 41.910 -29.281 1.00 60.25 335 PRO A CA 1
ATOM 2542 C C . PRO A 1 335 ? 42.614 42.138 -30.071 1.00 60.25 335 PRO A C 1
ATOM 2544 O O . PRO A 1 335 ? 41.659 41.368 -29.984 1.00 60.25 335 PRO A O 1
ATOM 2547 N N . ARG A 1 336 ? 42.611 43.210 -30.867 1.00 53.53 336 ARG A N 1
ATOM 2548 C CA . ARG A 1 336 ? 41.793 43.370 -32.073 1.00 53.53 336 ARG A CA 1
ATOM 2549 C C . ARG A 1 336 ? 42.752 43.625 -33.232 1.00 53.53 336 ARG A C 1
ATOM 2551 O O . ARG A 1 336 ? 43.455 44.633 -33.206 1.00 53.53 336 ARG A O 1
ATOM 2558 N N . SER A 1 337 ? 42.787 42.725 -34.202 1.00 57.25 337 SER A N 1
ATOM 2559 C CA . SER A 1 337 ? 42.653 42.925 -35.659 1.00 57.25 337 SER A CA 1
ATOM 2560 C C . SER A 1 337 ? 42.799 41.559 -36.313 1.00 57.25 337 SER A C 1
ATOM 2562 O O . SER A 1 337 ? 43.690 40.802 -35.871 1.00 57.25 337 SER A O 1
#

Organism: NCBI:txid1777136